Protein AF-S9UCE4-F1 (afdb_monomer_lite)

Radius of gyration: 34.24 Å; chains: 1; bounding box: 106×89×85 Å

Sequence (304 aa):
MPRHVHPPSFSLPQKKEDTSSVDQYTTLRPATLSAMSRLDIEQQLRDLEKRGGELSAFDVVKISFLRREYYDCVQQASVVIAATAAVLALLLLILSVFPAKVAKLYAKNITAARVTFFSSLTPFLTSLFAVSWVILVSANGVFSLMKHAALLHEEHRKVDPSIGSPKELALVELLRSAPFLTFAIETMGIIFEWTAYALCRTDVEVPLMGALLVFFPSLYQSLTLDSTEPDRLPLWITHSVLFTTLFVLFCLSRTFVMVNYKLIKEEYNKHLTNSLYKDRKEMKELKSRPDVMQRRSAAVKKRS

pLDDT: mean 72.04, std 16.93, range [31.31, 94.12]

Organism: NCBI:txid28005

Secondary structure (DSSP, 8-state):
-----------PPPP--------------TTSHHHHHHHHHHHHHHHHHHHHHHHHT---------SHHHHHHHHHHHHHHHHHHHHHHHHHHHHHHSTHHHHHHHHHHHHHTT-TTGGGS-HHHHHHHHHHHHHHHHHHHHHHHHHHHHHHHHHHHHH-TT----TT--HHHHHHSHHHHHHHHHHHHHHHHHHHHHH----THHHHHHHHHHHHHHHHHHHT--TT-S-HHHHHHHHHHHHHHHHHHHHHHHHHHHHHHHHHHHHHHHHHHHHHTSS-HHHHHHHT-HHHHHHHHHHHHTT-

Structure (mmCIF, N/CA/C/O backbone):
data_AF-S9UCE4-F1
#
_entry.id   AF-S9UCE4-F1
#
loop_
_atom_site.group_PDB
_atom_site.id
_atom_site.type_symbol
_atom_site.label_atom_id
_atom_site.label_alt_id
_atom_site.label_comp_id
_atom_site.label_asym_id
_atom_site.label_entity_id
_atom_site.label_seq_id
_atom_site.pdbx_PDB_ins_code
_atom_site.Cartn_x
_atom_site.Cartn_y
_atom_site.Cartn_z
_atom_site.occupancy
_atom_site.B_iso_or_equiv
_atom_site.auth_seq_id
_atom_site.auth_comp_id
_atom_site.auth_asym_id
_atom_site.auth_atom_id
_atom_site.pdbx_PDB_model_num
ATOM 1 N N . MET A 1 1 ? 75.086 5.136 -17.390 1.00 41.88 1 MET A N 1
ATOM 2 C CA . MET A 1 1 ? 75.263 6.397 -18.143 1.00 41.88 1 MET A CA 1
ATOM 3 C C . MET A 1 1 ? 73.903 7.068 -18.288 1.00 41.88 1 MET A C 1
ATOM 5 O O . MET A 1 1 ? 73.009 6.423 -18.823 1.00 41.88 1 MET A O 1
ATOM 9 N N . PRO A 1 2 ? 73.716 8.286 -17.752 1.00 45.84 2 PRO A N 1
ATOM 10 C CA . PRO A 1 2 ? 72.440 8.997 -17.737 1.00 45.84 2 PRO A CA 1
ATOM 11 C C . PRO A 1 2 ? 72.333 10.007 -18.894 1.00 45.84 2 PRO A C 1
ATOM 13 O O . PRO A 1 2 ? 73.348 10.516 -19.368 1.00 45.84 2 PRO A O 1
ATOM 16 N N . ARG A 1 3 ? 71.107 10.379 -19.280 1.00 44.94 3 ARG A N 1
ATOM 17 C CA . ARG A 1 3 ? 70.819 11.707 -19.843 1.00 44.94 3 ARG A CA 1
ATOM 18 C C . ARG A 1 3 ? 69.558 12.281 -19.202 1.00 44.94 3 ARG A C 1
ATOM 20 O O . ARG A 1 3 ? 68.450 11.824 -19.454 1.00 44.94 3 ARG A O 1
ATOM 27 N N . HIS A 1 4 ? 69.797 13.285 -18.364 1.00 41.91 4 HIS A N 1
ATOM 28 C CA . HIS A 1 4 ? 68.869 14.346 -17.991 1.00 41.91 4 HIS A CA 1
ATOM 29 C C . HIS A 1 4 ? 68.444 15.148 -19.222 1.00 41.91 4 HIS A C 1
ATOM 31 O O . HIS A 1 4 ? 69.316 15.491 -20.016 1.00 41.91 4 HIS A O 1
ATOM 37 N N . VAL A 1 5 ? 67.175 15.567 -19.278 1.00 48.31 5 VAL A N 1
ATOM 38 C CA . VAL A 1 5 ? 66.776 16.901 -19.764 1.00 48.31 5 VAL A CA 1
ATOM 39 C C . VAL A 1 5 ? 65.548 17.358 -18.956 1.00 48.31 5 VAL A C 1
ATOM 41 O O . VAL A 1 5 ? 64.557 16.638 -18.867 1.00 48.31 5 VAL A O 1
ATOM 44 N N . HIS A 1 6 ? 65.661 18.528 -18.324 1.00 41.75 6 HIS A N 1
ATOM 45 C CA . HIS A 1 6 ? 64.614 19.249 -17.585 1.00 41.75 6 HIS A CA 1
ATOM 46 C C . HIS A 1 6 ? 63.755 20.135 -18.528 1.00 41.75 6 HIS A C 1
ATOM 48 O O . HIS A 1 6 ? 64.151 20.353 -19.673 1.00 41.75 6 HIS A O 1
ATOM 54 N N . PRO A 1 7 ? 62.593 20.643 -18.065 1.00 46.94 7 PRO A N 1
ATOM 55 C CA . PRO A 1 7 ? 61.522 21.226 -18.883 1.00 46.94 7 PRO A CA 1
ATOM 56 C C . PRO A 1 7 ? 61.623 22.759 -19.014 1.00 46.94 7 PRO A C 1
ATOM 58 O O . PRO A 1 7 ? 62.403 23.376 -18.287 1.00 46.94 7 PRO A O 1
ATOM 61 N N . PRO A 1 8 ? 60.763 23.404 -19.829 1.00 46.88 8 PRO A N 1
ATOM 62 C CA . PRO A 1 8 ? 60.453 24.815 -19.675 1.00 46.88 8 PRO A CA 1
ATOM 63 C C . PRO A 1 8 ? 59.073 25.066 -19.044 1.00 46.88 8 PRO A C 1
ATOM 65 O O . PRO A 1 8 ? 58.061 24.446 -19.362 1.00 46.88 8 PRO A O 1
ATOM 68 N N . SER A 1 9 ? 59.122 26.020 -18.125 1.00 40.09 9 SER A N 1
ATOM 69 C CA . SER A 1 9 ? 58.096 26.731 -17.366 1.00 40.09 9 SER A CA 1
ATOM 70 C C . SER A 1 9 ? 57.397 27.844 -18.174 1.00 40.09 9 SER A C 1
ATOM 72 O O . SER A 1 9 ? 57.739 28.052 -19.333 1.00 40.09 9 SER A O 1
ATOM 74 N N . PHE A 1 10 ? 56.524 28.600 -17.480 1.00 36.97 10 PHE A N 1
ATOM 75 C CA . PHE A 1 10 ? 55.808 29.859 -17.814 1.00 36.97 10 PHE A CA 1
ATOM 76 C C . PHE A 1 10 ? 54.311 29.681 -18.127 1.00 36.97 10 PHE A C 1
ATOM 78 O O . PHE A 1 10 ? 53.946 28.829 -18.921 1.00 36.97 10 PHE A O 1
ATOM 85 N N . SER A 1 11 ? 53.363 30.473 -17.614 1.00 36.94 11 SER A N 1
ATOM 86 C CA . SER A 1 11 ? 53.260 31.431 -16.491 1.00 36.94 11 SER A CA 1
ATOM 87 C C . SER A 1 11 ? 51.810 31.952 -16.499 1.00 36.94 11 SER A C 1
ATOM 89 O O . SER A 1 11 ? 51.278 32.235 -17.570 1.00 36.94 11 SER A O 1
ATOM 91 N N . LEU A 1 12 ? 51.182 32.094 -15.329 1.00 45.25 12 LEU A N 1
ATOM 92 C CA . LEU A 1 12 ? 49.845 32.684 -15.151 1.00 45.25 12 LEU A CA 1
ATOM 93 C C . LEU A 1 12 ? 49.882 34.220 -15.281 1.00 45.25 12 LEU A C 1
ATOM 95 O O . LEU A 1 12 ? 50.818 34.826 -14.754 1.00 45.25 12 LEU A O 1
ATOM 99 N N . PRO A 1 13 ? 48.864 34.878 -15.871 1.00 39.47 13 PRO A N 1
ATOM 100 C CA . PRO A 1 13 ? 48.725 36.321 -15.768 1.00 39.47 13 PRO A CA 1
ATOM 101 C C . PRO A 1 13 ? 48.011 36.743 -14.477 1.00 39.47 13 PRO A C 1
ATOM 103 O O . PRO A 1 13 ? 47.007 36.170 -14.054 1.00 39.47 13 PRO A O 1
ATOM 106 N N . GLN A 1 14 ? 48.593 37.779 -13.872 1.00 35.41 14 GLN A N 1
ATOM 107 C CA . GLN A 1 14 ? 48.198 38.448 -12.640 1.00 35.41 14 GLN A CA 1
ATOM 108 C C . GLN A 1 14 ? 46.872 39.211 -12.749 1.00 35.41 14 GLN A C 1
ATOM 110 O O . GLN A 1 14 ? 46.569 39.864 -13.746 1.00 35.41 14 GLN A O 1
ATOM 115 N N . LYS A 1 15 ? 46.163 39.207 -11.619 1.00 39.56 15 LYS A N 1
ATOM 116 C CA . LYS A 1 15 ? 45.094 40.124 -11.223 1.00 39.56 15 LYS A CA 1
ATOM 117 C C . LYS A 1 15 ? 45.648 41.555 -11.095 1.00 39.56 15 LYS A C 1
ATOM 119 O O . LYS A 1 15 ? 46.648 41.755 -10.407 1.00 39.56 15 LYS A O 1
ATOM 124 N N . LYS A 1 16 ? 44.978 42.538 -11.703 1.00 39.72 16 LYS A N 1
ATOM 125 C CA . LYS A 1 16 ? 45.164 43.972 -11.428 1.00 39.72 16 LYS A CA 1
ATOM 126 C C . LYS A 1 16 ? 43.824 44.560 -10.987 1.00 39.72 16 LYS A C 1
ATOM 128 O O . LYS A 1 16 ? 42.896 44.658 -11.781 1.00 39.72 16 LYS A O 1
ATOM 133 N N . GLU A 1 17 ? 43.736 44.880 -9.703 1.00 44.28 17 GLU A N 1
ATOM 134 C CA . GLU A 1 17 ? 42.815 45.876 -9.156 1.00 44.28 17 GLU A CA 1
ATOM 135 C C . GLU A 1 17 ? 43.511 47.230 -9.269 1.00 44.28 17 GLU A C 1
ATOM 137 O O . GLU A 1 17 ? 44.677 47.322 -8.902 1.00 44.28 17 GLU A O 1
ATOM 142 N N . ASP A 1 18 ? 42.807 48.252 -9.753 1.00 38.88 18 ASP A N 1
ATOM 143 C CA . ASP A 1 18 ? 43.086 49.639 -9.391 1.00 38.88 18 ASP A CA 1
ATOM 144 C C . ASP A 1 18 ? 41.795 50.466 -9.445 1.00 38.88 18 ASP A C 1
ATOM 146 O O . ASP A 1 18 ? 40.910 50.284 -10.282 1.00 38.88 18 ASP A O 1
ATOM 150 N N . THR A 1 19 ? 41.705 51.331 -8.449 1.00 38.59 19 THR A N 1
ATOM 151 C CA . THR A 1 19 ? 40.558 52.057 -7.910 1.00 38.59 19 THR A CA 1
ATOM 152 C C . THR A 1 19 ? 40.352 53.459 -8.502 1.00 38.59 19 THR A C 1
ATOM 154 O O . THR A 1 19 ? 41.309 54.197 -8.681 1.00 38.59 19 THR A O 1
ATOM 157 N N . SER A 1 20 ? 39.072 53.847 -8.619 1.00 36.41 20 SER A N 1
ATOM 158 C CA . SER A 1 20 ? 38.463 55.142 -8.226 1.00 36.41 20 SER A CA 1
ATOM 159 C C . SER A 1 20 ? 38.929 56.490 -8.826 1.00 36.41 20 SER A C 1
ATOM 161 O O . SER A 1 20 ? 39.979 57.006 -8.459 1.00 36.41 20 SER A O 1
ATOM 163 N N . SER A 1 21 ? 38.003 57.180 -9.515 1.00 34.69 21 SER A N 1
ATOM 164 C CA . SER A 1 21 ? 37.661 58.620 -9.342 1.00 34.69 21 SER A CA 1
ATOM 165 C C . SER A 1 21 ? 36.361 58.940 -10.126 1.00 34.69 21 SER A C 1
ATOM 167 O O . SER A 1 21 ? 36.247 58.588 -11.292 1.00 34.69 21 SER A O 1
ATOM 169 N N . VAL A 1 22 ? 35.233 59.247 -9.469 1.00 36.34 22 VAL A N 1
ATOM 170 C CA . VAL A 1 22 ? 34.711 60.557 -8.998 1.00 36.34 22 VAL A CA 1
ATOM 171 C C . VAL A 1 22 ? 34.129 61.462 -10.109 1.00 36.34 22 VAL A C 1
ATOM 173 O O . VAL A 1 22 ? 34.852 62.036 -10.913 1.00 36.34 22 VAL A O 1
ATOM 176 N N . ASP A 1 23 ? 32.795 61.577 -10.039 1.00 38.50 23 ASP A N 1
ATOM 177 C CA . ASP A 1 23 ? 31.858 62.668 -10.360 1.00 38.50 23 ASP A CA 1
ATOM 178 C C . ASP A 1 23 ? 31.830 63.375 -11.726 1.00 38.50 23 ASP A C 1
ATOM 180 O O . ASP A 1 23 ? 32.662 64.218 -12.049 1.00 38.50 23 ASP A O 1
ATOM 184 N N . GLN A 1 24 ? 30.682 63.233 -12.408 1.00 31.31 24 GLN A N 1
ATOM 185 C CA . GLN A 1 24 ? 29.997 64.373 -13.026 1.00 31.31 24 GLN A CA 1
ATOM 186 C C . GLN A 1 24 ? 28.473 64.161 -13.067 1.00 31.31 24 GLN A C 1
ATOM 188 O O . GLN A 1 24 ? 27.954 63.248 -13.704 1.00 31.31 24 GLN A O 1
ATOM 193 N N . TYR A 1 25 ? 27.754 65.033 -12.356 1.00 37.06 25 TYR A N 1
ATOM 194 C CA . TYR A 1 25 ? 26.298 65.167 -12.369 1.00 37.06 25 TYR A CA 1
ATOM 195 C C . TYR A 1 25 ? 25.798 65.641 -13.739 1.00 37.06 25 TYR A C 1
ATOM 197 O O . TYR A 1 25 ? 26.257 66.670 -14.228 1.00 37.06 25 TYR A O 1
ATOM 205 N N . THR A 1 26 ? 24.748 65.020 -14.286 1.00 35.72 26 THR A N 1
ATOM 206 C CA . THR A 1 26 ? 23.688 65.767 -14.987 1.00 35.72 26 THR A CA 1
ATOM 207 C C . THR A 1 26 ? 22.347 65.040 -14.872 1.00 35.72 26 THR A C 1
ATOM 209 O O . THR A 1 26 ? 22.149 63.926 -15.347 1.00 35.72 26 THR A O 1
ATOM 212 N N . THR A 1 27 ? 21.422 65.716 -14.207 1.00 44.72 27 THR A N 1
ATOM 213 C CA . THR A 1 27 ? 20.006 65.416 -14.008 1.00 44.72 27 THR A CA 1
ATOM 214 C C . THR A 1 27 ? 19.251 65.368 -15.341 1.00 44.72 27 THR A C 1
ATOM 216 O O . THR A 1 27 ? 19.249 66.379 -16.033 1.00 44.72 27 THR A O 1
ATOM 219 N N . LEU A 1 28 ? 18.547 64.274 -15.683 1.00 37.28 28 LEU A N 1
ATOM 220 C CA . LEU A 1 28 ? 17.431 64.294 -16.653 1.00 37.28 28 LEU A CA 1
ATOM 221 C C . LEU A 1 28 ? 16.538 63.026 -16.594 1.00 37.28 28 LEU A C 1
ATOM 223 O O . LEU A 1 28 ? 16.929 61.945 -17.011 1.00 37.28 28 LEU A O 1
ATOM 227 N N . ARG A 1 29 ? 15.285 63.249 -16.159 1.00 38.75 29 ARG A N 1
ATOM 228 C CA . ARG A 1 29 ? 14.020 62.512 -16.420 1.00 38.75 29 ARG A CA 1
ATOM 229 C C . ARG A 1 29 ? 13.795 61.082 -15.859 1.00 38.75 29 ARG A C 1
ATOM 231 O O . ARG A 1 29 ? 14.263 60.105 -16.433 1.00 38.75 29 ARG A O 1
ATOM 238 N N . PRO A 1 30 ? 12.878 60.922 -14.877 1.00 42.66 30 PRO A N 1
ATOM 239 C CA . PRO A 1 30 ? 12.405 59.631 -14.374 1.00 42.66 30 PRO A CA 1
ATOM 240 C C . PRO A 1 30 ? 11.127 59.164 -15.104 1.00 42.66 30 PRO A C 1
ATOM 242 O O . PRO A 1 30 ? 10.070 59.033 -14.495 1.00 42.66 30 PRO A O 1
ATOM 245 N N . ALA A 1 31 ? 11.187 58.954 -16.422 1.00 46.03 31 ALA A N 1
ATOM 246 C CA . ALA A 1 31 ? 10.026 58.455 -17.185 1.00 46.03 31 ALA A CA 1
ATOM 247 C C . ALA A 1 31 ? 10.353 57.341 -18.193 1.00 46.03 31 ALA A C 1
ATOM 249 O O . ALA A 1 31 ? 9.458 56.629 -18.633 1.00 46.03 31 ALA A O 1
ATOM 250 N N . THR A 1 32 ? 11.626 57.140 -18.532 1.00 44.19 32 THR A N 1
ATOM 251 C CA . THR A 1 32 ? 12.070 56.086 -19.461 1.00 44.19 32 THR A CA 1
ATOM 252 C C . THR A 1 32 ? 12.585 54.837 -18.747 1.00 44.19 32 THR A C 1
ATOM 254 O O . THR A 1 32 ? 12.549 53.752 -19.316 1.00 44.19 32 THR A O 1
ATOM 257 N N . LEU A 1 33 ? 12.981 54.953 -17.476 1.00 45.22 33 LEU A N 1
ATOM 258 C CA . LEU A 1 33 ? 13.497 53.832 -16.682 1.00 45.22 33 LEU A CA 1
ATOM 259 C C . LEU A 1 33 ? 12.400 52.845 -16.249 1.00 45.22 33 LEU A C 1
ATOM 261 O O . LEU A 1 33 ? 12.655 51.645 -16.198 1.00 45.22 33 LEU A O 1
ATOM 265 N N . SER A 1 34 ? 11.166 53.309 -16.010 1.00 49.25 34 SER A N 1
ATOM 266 C CA . SER A 1 34 ? 10.051 52.405 -15.681 1.00 49.25 34 SER A CA 1
ATOM 267 C C . SER A 1 34 ? 9.508 51.670 -16.908 1.00 49.25 34 SER A C 1
ATOM 269 O O . SER A 1 34 ? 9.071 50.531 -16.779 1.00 49.25 34 SER A O 1
ATOM 271 N N . ALA A 1 35 ? 9.574 52.283 -18.096 1.00 51.00 35 ALA A N 1
ATOM 272 C CA . ALA A 1 35 ? 9.176 51.650 -19.350 1.00 51.00 35 ALA A CA 1
ATOM 273 C C . ALA A 1 35 ? 10.206 50.608 -19.803 1.00 51.00 35 ALA A C 1
ATOM 275 O O . ALA A 1 35 ? 9.815 49.514 -20.188 1.00 51.00 35 ALA A O 1
ATOM 276 N N . MET A 1 36 ? 11.506 50.911 -19.690 1.00 43.97 36 MET A N 1
ATOM 277 C CA . MET A 1 36 ? 12.580 49.973 -20.037 1.00 43.97 36 MET A CA 1
ATOM 278 C C . MET A 1 36 ? 12.642 48.796 -19.048 1.00 43.97 36 MET A C 1
ATOM 280 O O . MET A 1 36 ? 12.775 47.659 -19.478 1.00 43.97 36 MET A O 1
ATOM 284 N N . SER A 1 37 ? 12.419 49.043 -17.749 1.00 57.41 37 SER A N 1
ATOM 285 C CA . SER A 1 37 ? 12.281 47.982 -16.738 1.00 57.41 37 SER A CA 1
ATOM 286 C C . SER A 1 37 ? 11.007 47.149 -16.921 1.00 57.41 37 SER A C 1
ATOM 288 O O . SER A 1 37 ? 11.059 45.935 -16.764 1.00 57.41 37 SER A O 1
ATOM 290 N N . ARG A 1 38 ? 9.867 47.757 -17.287 1.00 54.62 38 ARG A N 1
ATOM 291 C CA . ARG A 1 38 ? 8.642 46.998 -17.591 1.00 54.62 38 ARG A CA 1
ATOM 292 C C . ARG A 1 38 ? 8.770 46.159 -18.854 1.00 54.62 38 ARG A C 1
ATOM 294 O O . ARG A 1 38 ? 8.291 45.032 -18.844 1.00 54.62 38 ARG A O 1
ATOM 301 N N . LEU A 1 39 ? 9.397 46.686 -19.908 1.00 57.47 39 LEU A N 1
ATOM 302 C CA . LEU A 1 39 ? 9.625 45.926 -21.137 1.00 57.47 39 LEU A CA 1
ATOM 303 C C . LEU A 1 39 ? 10.517 44.718 -20.851 1.00 57.47 39 LEU A C 1
ATOM 305 O O . LEU A 1 39 ? 10.193 43.621 -21.276 1.00 57.47 39 LEU A O 1
ATOM 309 N N . ASP A 1 40 ? 11.582 44.908 -20.072 1.00 64.69 40 ASP A N 1
ATOM 310 C CA . ASP A 1 40 ? 12.514 43.838 -19.715 1.00 64.69 40 ASP A CA 1
ATOM 311 C C . ASP A 1 40 ? 11.854 42.784 -18.808 1.00 64.69 40 ASP A C 1
ATOM 313 O O . ASP A 1 40 ? 12.045 41.590 -19.010 1.00 64.69 40 ASP A O 1
ATOM 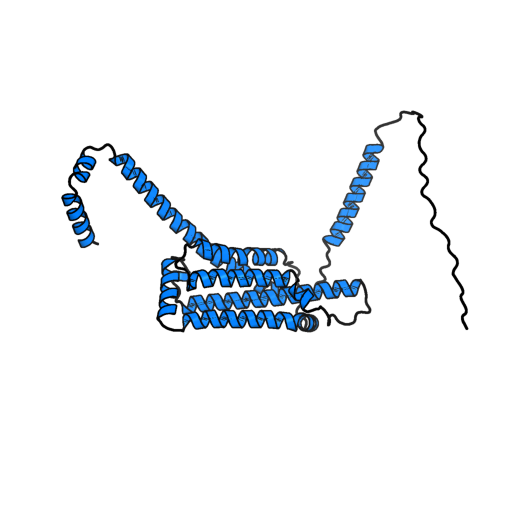317 N N . ILE A 1 41 ? 10.969 43.193 -17.887 1.00 62.12 41 ILE A N 1
ATOM 318 C CA . ILE A 1 41 ? 10.180 42.264 -17.059 1.00 62.12 41 ILE A CA 1
ATOM 319 C C . ILE A 1 41 ? 9.135 41.518 -17.888 1.00 62.12 41 ILE A C 1
ATOM 321 O O . ILE A 1 41 ? 8.977 40.321 -17.695 1.00 62.12 41 ILE A O 1
ATOM 325 N N . GLU A 1 42 ? 8.420 42.168 -18.811 1.00 64.38 42 GLU A N 1
ATOM 326 C CA . GLU A 1 42 ? 7.462 41.486 -19.692 1.00 64.38 42 GLU A CA 1
ATOM 327 C C . GLU A 1 42 ? 8.154 40.542 -20.671 1.00 64.38 42 GLU A C 1
ATOM 329 O O . GLU A 1 42 ? 7.600 39.504 -21.022 1.00 64.38 42 GLU A O 1
ATOM 334 N N . GLN A 1 43 ? 9.359 40.884 -21.115 1.00 69.56 43 GLN A N 1
ATOM 335 C CA . GLN A 1 43 ? 10.142 40.061 -22.024 1.00 69.56 43 GLN A CA 1
ATOM 336 C C . GLN A 1 43 ? 10.790 38.894 -21.276 1.00 69.56 43 GLN A C 1
ATOM 338 O O . GLN A 1 43 ? 10.750 37.780 -21.780 1.00 69.56 43 GLN A O 1
ATOM 343 N N . GLN A 1 44 ? 11.236 39.097 -20.032 1.00 65.00 44 GLN A N 1
ATOM 344 C CA . GLN A 1 44 ? 11.598 38.020 -19.109 1.00 65.00 44 GLN A CA 1
ATOM 345 C C . GLN A 1 44 ? 10.396 37.156 -18.726 1.00 65.00 44 GLN A C 1
ATOM 347 O O . GLN A 1 44 ? 10.556 35.949 -18.621 1.00 65.00 44 GLN A O 1
ATOM 352 N N . LEU A 1 45 ? 9.195 37.722 -18.559 1.00 62.81 45 LEU A N 1
ATOM 353 C CA . LEU A 1 45 ? 7.975 36.949 -18.308 1.00 62.81 45 LEU A CA 1
ATOM 354 C C . LEU A 1 45 ? 7.582 36.137 -19.535 1.00 62.81 45 LEU A C 1
ATOM 356 O O . LEU A 1 45 ? 7.240 34.979 -19.381 1.00 62.81 45 LEU A O 1
ATOM 360 N N . ARG A 1 46 ? 7.682 36.699 -20.745 1.00 66.12 46 ARG A N 1
ATOM 361 C CA . ARG A 1 46 ? 7.442 35.968 -21.997 1.00 66.12 46 ARG A CA 1
ATOM 362 C C . ARG A 1 46 ? 8.522 34.940 -22.284 1.00 66.12 46 ARG A C 1
ATOM 364 O O . ARG A 1 46 ? 8.202 33.904 -22.843 1.00 66.12 46 ARG A O 1
ATOM 371 N N . ASP A 1 47 ? 9.768 35.180 -21.890 1.00 69.44 47 ASP A N 1
ATOM 372 C CA . ASP A 1 47 ? 10.842 34.187 -21.958 1.00 69.44 47 ASP A CA 1
ATOM 373 C C . ASP A 1 47 ? 10.685 33.119 -20.874 1.00 69.44 47 ASP A C 1
ATOM 375 O O . ASP A 1 47 ? 11.024 31.969 -21.119 1.00 69.44 47 ASP A O 1
ATOM 379 N N . LEU A 1 48 ? 10.136 33.453 -19.704 1.00 59.66 48 LEU A N 1
ATOM 380 C CA . LEU A 1 48 ? 9.750 32.502 -18.660 1.00 59.66 48 LEU A CA 1
ATOM 381 C C . LEU A 1 48 ? 8.435 31.789 -18.971 1.00 59.66 48 LEU A C 1
ATOM 383 O O . LEU A 1 48 ? 8.230 30.710 -18.448 1.00 59.66 48 LEU A O 1
ATOM 387 N N . GLU A 1 49 ? 7.568 32.337 -19.815 1.00 60.97 49 GLU A N 1
ATOM 388 C CA . GLU A 1 49 ? 6.339 31.714 -20.319 1.00 60.97 49 GLU A CA 1
ATOM 389 C C . GLU A 1 49 ? 6.615 30.932 -21.607 1.00 60.97 49 GLU A C 1
ATOM 391 O O . GLU A 1 49 ? 5.944 29.948 -21.874 1.00 60.97 49 GLU A O 1
ATOM 396 N N . LYS A 1 50 ? 7.657 31.282 -22.371 1.00 59.06 50 LYS A N 1
ATOM 397 C CA . LYS A 1 50 ? 8.222 30.439 -23.431 1.00 59.06 50 LYS A CA 1
ATOM 398 C C . LYS A 1 50 ? 9.027 29.297 -22.849 1.00 59.06 50 LYS A C 1
ATOM 400 O O . LYS A 1 50 ? 8.761 28.169 -23.213 1.00 59.06 50 LYS A O 1
ATOM 405 N N . ARG A 1 51 ? 9.933 29.550 -21.900 1.00 53.88 51 ARG A N 1
ATOM 406 C CA . ARG A 1 51 ? 10.614 28.481 -21.153 1.00 53.88 51 ARG A CA 1
ATOM 407 C C . ARG A 1 51 ? 9.634 27.731 -20.282 1.00 53.88 51 ARG A C 1
ATOM 409 O O . ARG A 1 51 ? 9.740 26.533 -20.181 1.00 53.88 51 ARG A O 1
ATOM 416 N N . GLY A 1 52 ? 8.667 28.404 -19.680 1.00 45.44 52 GLY A N 1
ATOM 417 C CA . GLY A 1 52 ? 7.583 27.798 -18.917 1.00 45.44 52 GLY A CA 1
ATOM 418 C C . GLY A 1 52 ? 6.577 27.103 -19.813 1.00 45.44 52 GLY A C 1
ATOM 419 O O . GLY A 1 52 ? 5.939 26.192 -19.341 1.00 45.44 52 GLY A O 1
ATOM 420 N N . GLY A 1 53 ? 6.474 27.464 -21.089 1.00 43.59 53 GLY A N 1
ATOM 421 C CA . GLY A 1 53 ? 5.700 26.799 -22.133 1.00 43.59 53 GLY A CA 1
ATOM 422 C C . GLY A 1 53 ? 6.460 25.643 -22.777 1.00 43.59 53 GLY A C 1
ATOM 423 O O . GLY A 1 53 ? 5.823 24.694 -23.190 1.00 43.59 53 GLY A O 1
ATOM 424 N N . GLU A 1 54 ? 7.793 25.668 -22.772 1.00 45.88 54 GLU A N 1
ATOM 425 C CA . GLU A 1 54 ? 8.715 24.573 -23.121 1.00 45.88 54 GLU A CA 1
ATOM 426 C C . GLU A 1 54 ? 9.051 23.675 -21.909 1.00 45.88 54 GLU A C 1
ATOM 428 O O . GLU A 1 54 ? 9.554 22.573 -22.079 1.00 45.88 54 GLU A O 1
ATOM 433 N N . LEU A 1 55 ? 8.757 24.113 -20.679 1.00 43.16 55 LEU A N 1
ATOM 434 C CA . LEU A 1 55 ? 8.766 23.306 -19.450 1.00 43.16 55 LEU A CA 1
ATOM 435 C C . LEU A 1 55 ? 7.347 22.852 -19.060 1.00 43.16 55 LEU A C 1
ATOM 437 O O . LEU A 1 55 ? 7.210 21.862 -18.356 1.00 43.16 55 LEU A O 1
ATOM 441 N N . SER A 1 56 ? 6.287 23.540 -19.494 1.00 38.62 56 SER A N 1
ATOM 442 C CA . SER A 1 56 ? 4.876 23.110 -19.383 1.00 38.62 56 SER A CA 1
ATOM 443 C C . SER A 1 56 ? 4.505 22.206 -20.551 1.00 38.62 56 SER A C 1
ATOM 445 O O . SER A 1 56 ? 3.812 21.214 -20.366 1.00 38.62 56 SER A O 1
ATOM 447 N N . ALA A 1 57 ? 5.088 22.451 -21.726 1.00 39.00 57 ALA A N 1
ATOM 448 C CA . ALA A 1 57 ? 5.397 21.408 -22.683 1.00 39.00 57 ALA A CA 1
ATOM 449 C C . ALA A 1 57 ? 6.757 20.803 -22.322 1.00 39.00 57 ALA A C 1
ATOM 451 O O . ALA A 1 57 ? 7.665 20.734 -23.148 1.00 39.00 57 ALA A O 1
ATOM 452 N N . PHE A 1 58 ? 6.849 20.192 -21.135 1.00 42.44 58 PHE A N 1
ATOM 453 C CA . PHE A 1 58 ? 7.314 18.820 -21.222 1.00 42.44 58 PHE A CA 1
ATOM 454 C C . PHE A 1 58 ? 6.386 18.178 -22.265 1.00 42.44 58 PHE A C 1
ATOM 456 O O . PHE A 1 58 ? 5.295 17.710 -21.950 1.00 42.44 58 PHE A O 1
ATOM 463 N N . ASP A 1 59 ? 6.835 18.135 -23.518 1.00 39.81 59 ASP A N 1
ATOM 464 C CA . ASP A 1 59 ? 6.732 16.921 -24.300 1.00 39.81 59 ASP A CA 1
ATOM 465 C C . ASP A 1 59 ? 7.367 15.836 -23.406 1.00 39.81 59 ASP A C 1
ATOM 467 O O . ASP A 1 59 ? 8.489 15.370 -23.620 1.00 39.81 59 ASP A O 1
ATOM 471 N N . VAL A 1 60 ? 6.651 15.435 -22.342 1.00 48.09 60 VAL A N 1
ATOM 472 C CA . VAL A 1 60 ? 6.618 14.063 -21.893 1.00 48.09 60 VAL A CA 1
ATOM 473 C C . VAL A 1 60 ? 6.061 13.403 -23.125 1.00 48.09 60 VAL A C 1
ATOM 475 O O . VAL A 1 60 ? 4.853 13.333 -23.349 1.00 48.09 60 VAL A O 1
ATOM 478 N N . VAL A 1 61 ? 6.985 13.077 -24.022 1.00 46.31 61 VAL A N 1
ATOM 479 C CA . VAL A 1 61 ? 6.726 12.316 -25.217 1.00 46.31 61 VAL A CA 1
ATOM 480 C C . VAL A 1 61 ? 5.760 11.227 -24.763 1.00 46.31 61 VAL A C 1
ATOM 482 O O . VAL A 1 61 ? 5.983 10.605 -23.719 1.00 46.31 61 VAL A O 1
ATOM 485 N N . LYS A 1 62 ? 4.644 11.073 -25.480 1.00 60.78 62 LYS A N 1
ATOM 486 C CA . LYS A 1 62 ? 3.639 10.021 -25.276 1.00 60.78 62 LYS A CA 1
ATOM 487 C C . LYS A 1 62 ? 4.283 8.652 -25.516 1.00 60.78 62 LYS A C 1
ATOM 489 O O . LYS A 1 62 ? 3.949 7.943 -26.463 1.00 60.78 62 LYS A O 1
ATOM 494 N N . ILE A 1 63 ? 5.277 8.305 -24.716 1.00 64.94 63 ILE A N 1
ATOM 495 C CA . ILE A 1 63 ? 6.075 7.105 -24.835 1.00 64.94 63 ILE A CA 1
ATOM 496 C C . ILE A 1 63 ? 5.311 6.075 -24.059 1.00 64.94 63 ILE A C 1
ATOM 498 O O . ILE A 1 63 ? 5.169 6.160 -22.841 1.00 64.94 63 ILE A O 1
ATOM 502 N N . SER A 1 64 ? 4.796 5.107 -24.802 1.00 76.69 64 SER A N 1
ATOM 503 C CA . SER A 1 64 ? 4.390 3.863 -24.185 1.00 76.69 64 SER A CA 1
ATOM 504 C C . SER A 1 64 ? 5.644 3.249 -23.568 1.00 76.69 64 SER A C 1
ATOM 506 O O . SER A 1 64 ? 6.577 2.875 -24.284 1.00 76.69 64 SER A O 1
ATOM 508 N N . PHE A 1 65 ? 5.688 3.225 -22.238 1.00 79.25 65 PHE A N 1
ATOM 509 C CA . PHE A 1 65 ? 6.781 2.654 -21.458 1.00 79.25 65 PHE A CA 1
ATOM 510 C C . PHE A 1 65 ? 6.546 1.163 -21.194 1.00 79.25 65 PHE A C 1
ATOM 512 O O . PHE A 1 65 ? 7.459 0.464 -20.758 1.00 79.25 65 PHE A O 1
ATOM 519 N N . LEU A 1 66 ? 5.358 0.642 -21.527 1.00 81.44 66 LEU A N 1
ATOM 520 C CA . LEU A 1 66 ? 5.036 -0.788 -21.593 1.00 81.44 66 LEU A CA 1
ATOM 521 C C . LEU A 1 66 ? 5.705 -1.490 -22.789 1.00 81.44 66 LEU A C 1
ATOM 523 O O . LEU A 1 66 ? 5.074 -2.222 -23.553 1.00 81.44 66 LEU A O 1
ATOM 527 N N . ARG A 1 67 ? 7.011 -1.291 -22.956 1.00 84.00 67 ARG A N 1
ATOM 528 C CA . ARG A 1 67 ? 7.811 -1.968 -23.975 1.00 84.00 67 ARG A CA 1
ATOM 529 C C . ARG A 1 67 ? 8.819 -2.901 -23.337 1.00 84.00 67 ARG A C 1
ATOM 531 O O . ARG A 1 67 ? 9.344 -2.648 -22.253 1.00 84.00 67 ARG A O 1
ATOM 538 N N . ARG A 1 68 ? 9.116 -3.983 -24.059 1.00 83.62 68 ARG A N 1
ATOM 539 C CA . ARG A 1 68 ? 10.077 -5.000 -23.623 1.00 83.62 68 ARG A CA 1
ATOM 540 C C . ARG A 1 68 ? 11.464 -4.411 -23.372 1.00 83.62 68 ARG A C 1
ATOM 542 O O . ARG A 1 68 ? 12.106 -4.802 -22.412 1.00 83.62 68 ARG A O 1
ATOM 549 N N . GLU A 1 69 ? 11.871 -3.429 -24.171 1.00 81.81 69 GLU A N 1
ATOM 550 C CA . GLU A 1 69 ? 13.158 -2.741 -24.019 1.00 81.81 69 GLU A CA 1
ATOM 551 C C . GLU A 1 69 ? 13.338 -2.107 -22.632 1.00 81.81 69 GLU A C 1
ATOM 553 O O . GLU A 1 69 ? 14.387 -2.280 -22.023 1.00 81.81 69 GLU A O 1
ATOM 558 N N . TYR A 1 70 ? 12.300 -1.466 -22.084 1.00 82.88 70 TYR A N 1
ATOM 559 C CA . TYR A 1 70 ? 12.348 -0.869 -20.746 1.00 82.88 70 TYR A CA 1
ATOM 560 C C . TYR A 1 70 ? 12.174 -1.905 -19.637 1.00 82.88 70 TYR A C 1
ATOM 562 O O . TYR A 1 70 ? 12.756 -1.761 -18.563 1.00 82.88 70 TYR A O 1
ATOM 570 N N . TYR A 1 71 ? 11.398 -2.963 -19.892 1.00 84.75 71 TYR A N 1
ATOM 571 C CA . TYR A 1 71 ? 11.287 -4.085 -18.960 1.00 84.75 71 TYR A CA 1
ATOM 572 C C . TYR A 1 71 ? 12.634 -4.790 -18.768 1.00 84.75 71 TYR A C 1
ATOM 574 O O . TYR A 1 71 ? 13.020 -5.053 -17.632 1.00 84.75 71 TYR A O 1
ATOM 582 N N . ASP A 1 72 ? 13.368 -5.038 -19.853 1.00 84.00 72 ASP A N 1
ATOM 583 C CA . ASP A 1 72 ? 14.678 -5.690 -19.810 1.00 84.00 72 ASP A CA 1
ATOM 584 C C . ASP A 1 72 ? 15.682 -4.863 -18.974 1.00 84.00 72 ASP A C 1
ATOM 586 O O . ASP A 1 72 ? 16.472 -5.436 -18.224 1.00 84.00 72 ASP A O 1
ATOM 590 N N . CYS A 1 73 ? 15.595 -3.525 -18.998 1.00 81.75 73 CYS A N 1
ATOM 591 C CA . CYS A 1 73 ? 16.404 -2.636 -18.150 1.00 81.75 73 CYS A CA 1
ATOM 592 C C . CYS A 1 73 ? 16.099 -2.772 -16.657 1.00 81.75 73 CYS A C 1
ATOM 594 O O . CYS A 1 73 ? 17.002 -2.732 -15.825 1.00 81.75 73 CYS A O 1
ATOM 596 N N . VAL A 1 74 ? 14.822 -2.915 -16.299 1.00 87.31 74 VAL A N 1
ATOM 597 C CA . VAL A 1 74 ? 14.394 -2.977 -14.894 1.00 87.31 74 VAL A CA 1
ATOM 598 C C . VAL A 1 74 ? 14.213 -4.405 -14.395 1.00 87.31 74 VAL A C 1
ATOM 600 O O . VAL A 1 74 ? 13.822 -4.599 -13.245 1.00 87.31 74 VAL A O 1
ATOM 603 N N . GLN A 1 75 ? 14.507 -5.413 -15.222 1.00 88.94 75 GLN A N 1
ATOM 604 C CA . GLN A 1 75 ? 14.191 -6.813 -14.954 1.00 88.94 75 GLN A CA 1
ATOM 605 C C . GLN A 1 75 ? 14.727 -7.260 -13.591 1.00 88.94 75 GLN A C 1
ATOM 607 O O . GLN A 1 75 ? 13.977 -7.811 -12.787 1.00 88.94 75 GLN A O 1
ATOM 612 N N . GLN A 1 76 ? 15.992 -6.962 -13.286 1.00 87.50 76 GLN A N 1
ATOM 613 C CA . GLN A 1 76 ? 16.610 -7.336 -12.011 1.00 87.50 76 GLN A CA 1
ATOM 614 C C . GLN A 1 76 ? 15.898 -6.694 -10.807 1.00 87.50 76 GLN A C 1
ATOM 616 O O . GLN A 1 76 ? 15.576 -7.388 -9.844 1.00 87.50 76 GLN A O 1
ATOM 621 N N . ALA A 1 77 ? 15.579 -5.397 -10.875 1.00 87.81 77 ALA A N 1
ATOM 622 C CA . ALA A 1 77 ? 14.831 -4.706 -9.823 1.00 87.81 77 ALA A CA 1
ATOM 623 C C . ALA A 1 77 ? 13.385 -5.228 -9.709 1.00 87.81 77 ALA A C 1
ATOM 625 O O . ALA A 1 77 ? 12.877 -5.418 -8.606 1.00 87.81 77 ALA A O 1
ATOM 626 N N . SER A 1 78 ? 12.741 -5.540 -10.838 1.00 88.69 78 SER A N 1
ATOM 627 C CA . SER A 1 78 ? 11.389 -6.108 -10.873 1.00 88.69 78 SER A CA 1
ATOM 628 C C . SER A 1 78 ? 11.325 -7.491 -10.219 1.00 88.69 78 SER A C 1
ATOM 630 O O . SER A 1 78 ? 10.358 -7.791 -9.522 1.00 88.69 78 SER A O 1
ATOM 632 N N . VAL A 1 79 ? 12.378 -8.307 -10.361 1.00 91.12 79 VAL A N 1
ATOM 633 C CA . VAL A 1 79 ? 12.496 -9.605 -9.682 1.00 91.12 79 VAL A CA 1
ATOM 634 C C . VAL A 1 79 ? 12.592 -9.412 -8.171 1.00 91.12 79 VAL A C 1
ATOM 636 O O . VAL A 1 79 ? 11.936 -10.140 -7.433 1.00 91.12 79 VAL A O 1
ATOM 639 N N . VAL A 1 80 ? 13.343 -8.412 -7.697 1.00 89.69 80 VAL A N 1
ATOM 640 C CA . VAL A 1 80 ? 13.425 -8.082 -6.261 1.00 89.69 80 VAL A CA 1
ATOM 641 C C . VAL A 1 80 ? 12.063 -7.647 -5.717 1.00 89.69 80 VAL A C 1
ATOM 643 O O . VAL A 1 80 ? 11.635 -8.139 -4.670 1.00 89.69 80 VAL A O 1
ATOM 646 N N . ILE A 1 81 ? 11.351 -6.777 -6.439 1.00 92.00 81 ILE A N 1
ATOM 647 C CA . ILE A 1 81 ? 9.986 -6.363 -6.086 1.00 92.00 81 ILE A CA 1
ATOM 648 C C . ILE A 1 81 ? 9.058 -7.581 -6.017 1.00 92.00 81 ILE A C 1
ATOM 650 O O . ILE A 1 81 ? 8.411 -7.804 -4.995 1.00 92.00 81 ILE A O 1
ATOM 654 N N . ALA A 1 82 ? 9.034 -8.404 -7.067 1.00 91.44 82 ALA A N 1
ATOM 655 C CA . ALA A 1 82 ? 8.167 -9.576 -7.153 1.00 91.44 82 ALA A CA 1
ATOM 656 C C . ALA A 1 82 ? 8.481 -10.618 -6.068 1.00 91.44 82 ALA A C 1
ATOM 658 O O . ALA A 1 82 ? 7.563 -11.169 -5.464 1.00 91.44 82 ALA A O 1
ATOM 659 N N . ALA A 1 83 ? 9.761 -10.861 -5.776 1.00 91.94 83 ALA A N 1
ATOM 660 C CA . ALA A 1 83 ? 10.182 -11.760 -4.707 1.00 91.94 83 ALA A CA 1
ATOM 661 C C . ALA A 1 83 ? 9.715 -11.255 -3.334 1.00 91.94 83 ALA A C 1
ATOM 663 O O . ALA A 1 83 ? 9.167 -12.024 -2.545 1.00 91.94 83 ALA A O 1
ATOM 664 N N . THR A 1 84 ? 9.868 -9.954 -3.072 1.00 90.12 84 THR A N 1
ATOM 665 C CA . THR A 1 84 ? 9.429 -9.323 -1.817 1.00 90.12 84 THR A CA 1
ATOM 666 C C . THR A 1 84 ? 7.910 -9.430 -1.656 1.00 90.12 84 THR A C 1
ATOM 668 O O . THR A 1 84 ? 7.421 -9.839 -0.602 1.00 90.12 84 THR A O 1
ATOM 671 N N . ALA A 1 85 ? 7.167 -9.148 -2.729 1.00 91.81 85 ALA A N 1
ATOM 672 C CA . ALA A 1 85 ? 5.716 -9.288 -2.794 1.00 91.81 85 ALA A CA 1
ATOM 673 C C . ALA A 1 85 ? 5.255 -10.724 -2.522 1.00 91.81 85 ALA A C 1
ATOM 675 O O . ALA A 1 85 ? 4.347 -10.948 -1.723 1.00 91.81 85 ALA A O 1
ATOM 676 N N . ALA A 1 86 ? 5.899 -11.700 -3.167 1.00 92.62 86 ALA A N 1
ATOM 677 C CA . ALA A 1 86 ? 5.569 -13.112 -3.036 1.00 92.62 86 ALA A CA 1
ATOM 678 C C . ALA A 1 86 ? 5.816 -13.619 -1.611 1.00 92.62 86 ALA A C 1
ATOM 680 O O . ALA A 1 86 ? 4.954 -14.293 -1.048 1.00 92.62 86 ALA A O 1
ATOM 681 N N . VAL A 1 87 ? 6.952 -13.259 -1.002 1.00 92.44 87 VAL A N 1
ATOM 682 C CA . VAL A 1 87 ? 7.255 -13.606 0.394 1.00 92.44 87 VAL A CA 1
ATOM 683 C C . VAL A 1 87 ? 6.217 -12.996 1.336 1.00 92.44 87 VAL A C 1
ATOM 685 O O . VAL A 1 87 ? 5.680 -13.702 2.190 1.00 92.44 87 VAL A O 1
ATOM 688 N N . LEU A 1 88 ? 5.882 -11.715 1.161 1.00 89.44 88 LEU A N 1
ATOM 689 C CA . LEU A 1 88 ? 4.901 -11.034 2.004 1.00 89.44 88 LEU A CA 1
ATOM 690 C C . LEU A 1 88 ? 3.495 -11.634 1.851 1.00 89.44 88 LEU A C 1
ATOM 692 O O . LEU A 1 88 ? 2.833 -11.921 2.847 1.00 89.44 88 LEU A O 1
ATOM 696 N N . ALA A 1 89 ? 3.060 -11.893 0.618 1.00 89.69 89 ALA A N 1
ATOM 697 C CA . ALA A 1 89 ? 1.778 -12.528 0.334 1.00 89.69 89 ALA A CA 1
ATOM 698 C C . ALA A 1 89 ? 1.691 -13.937 0.940 1.00 89.69 89 ALA A C 1
ATOM 700 O O . ALA A 1 89 ? 0.692 -14.281 1.574 1.00 89.69 89 ALA A O 1
ATOM 701 N N . LEU A 1 90 ? 2.751 -14.740 0.804 1.00 90.06 90 LEU A N 1
ATOM 702 C CA . LEU A 1 90 ? 2.820 -16.077 1.387 1.00 90.06 90 LEU A CA 1
ATOM 703 C C . LEU A 1 90 ? 2.724 -16.020 2.916 1.00 90.06 90 LEU A C 1
ATOM 705 O O . LEU A 1 90 ? 1.966 -16.785 3.507 1.00 90.06 90 LEU A O 1
ATOM 709 N N . LEU A 1 91 ? 3.436 -15.091 3.560 1.00 86.38 91 LEU A N 1
ATOM 710 C CA . LEU A 1 91 ? 3.368 -14.894 5.010 1.00 86.38 91 LEU A CA 1
ATOM 711 C C . LEU A 1 91 ? 1.947 -14.529 5.466 1.00 86.38 91 LEU A C 1
ATOM 713 O O . LEU A 1 91 ? 1.443 -15.124 6.420 1.00 86.38 91 LEU A O 1
ATOM 717 N N . LEU A 1 92 ? 1.271 -13.615 4.763 1.00 82.88 92 LEU A N 1
ATOM 718 C CA . LEU A 1 92 ? -0.108 -13.204 5.062 1.00 82.88 92 LEU A CA 1
ATOM 719 C C . LEU A 1 92 ? -1.115 -14.356 4.912 1.00 82.88 92 LEU A C 1
ATOM 721 O O . LEU A 1 92 ? -2.042 -14.481 5.719 1.00 82.88 92 LEU A O 1
ATOM 725 N N . LEU A 1 93 ? -0.923 -15.221 3.912 1.00 84.06 93 LEU A N 1
ATOM 726 C CA . LEU A 1 93 ? -1.741 -16.419 3.718 1.00 84.06 93 LEU A CA 1
ATOM 727 C C . LEU A 1 93 ? -1.454 -17.478 4.784 1.00 84.06 93 LEU A C 1
ATOM 729 O O . LEU A 1 93 ? -2.391 -18.003 5.382 1.00 84.06 93 LEU A O 1
ATOM 733 N N . ILE A 1 94 ? -0.184 -17.758 5.085 1.00 82.50 94 ILE A N 1
ATOM 734 C CA . ILE A 1 94 ? 0.203 -18.730 6.117 1.00 82.50 94 ILE A CA 1
ATOM 735 C C . ILE A 1 94 ? -0.365 -18.318 7.478 1.00 82.50 94 ILE A C 1
ATOM 737 O O . ILE A 1 94 ? -0.936 -19.158 8.172 1.00 82.50 94 ILE A O 1
ATOM 741 N N . LEU A 1 95 ? -0.296 -17.034 7.841 1.00 73.94 95 LEU A N 1
ATOM 742 C CA . LEU A 1 95 ? -0.866 -16.518 9.093 1.00 73.94 95 LEU A CA 1
ATOM 743 C C . LEU A 1 95 ? -2.386 -16.726 9.199 1.00 73.94 95 LEU A C 1
ATOM 745 O O . LEU A 1 95 ? -2.908 -16.834 10.310 1.00 73.94 95 LEU A O 1
ATOM 749 N N . SER A 1 96 ? -3.090 -16.837 8.068 1.00 71.25 96 SER A N 1
ATOM 750 C CA . SER A 1 96 ? -4.525 -17.141 8.043 1.00 71.25 96 SER A CA 1
ATOM 751 C C . SER A 1 96 ? -4.853 -18.634 8.187 1.00 71.25 96 SER A C 1
ATOM 753 O O . SER A 1 96 ? -5.972 -18.965 8.580 1.00 71.25 96 SER A O 1
ATOM 755 N N . VAL A 1 97 ? -3.893 -19.530 7.910 1.00 71.38 97 VAL A N 1
ATOM 756 C CA . VAL A 1 97 ? -4.104 -20.992 7.822 1.00 71.38 97 VAL A CA 1
ATOM 757 C C . VAL A 1 97 ? -3.401 -21.786 8.946 1.00 71.38 97 VAL A C 1
ATOM 759 O O . VAL A 1 97 ? -3.890 -22.843 9.342 1.00 71.38 97 VAL A O 1
ATOM 762 N N . PHE A 1 98 ? -2.284 -21.302 9.504 1.00 68.38 98 PHE A N 1
ATOM 763 C CA . PHE A 1 98 ? -1.437 -22.020 10.481 1.00 68.38 98 PHE A CA 1
ATOM 764 C C . PHE A 1 98 ? -1.722 -21.665 11.964 1.00 68.38 98 PHE A C 1
ATOM 766 O O . PHE A 1 98 ? -2.471 -20.736 12.264 1.00 68.38 98 PHE A O 1
ATOM 773 N N . PRO A 1 99 ? -1.179 -22.454 12.922 1.00 58.50 99 PRO A N 1
ATOM 774 C CA . PRO A 1 99 ? -1.948 -23.201 13.919 1.00 58.50 99 PRO A CA 1
ATOM 775 C C . PRO A 1 99 ? -2.912 -22.336 14.739 1.00 58.50 99 PRO A C 1
ATOM 777 O O . PRO A 1 99 ? -2.619 -21.192 15.082 1.00 58.50 99 PRO A O 1
ATOM 780 N N . ALA A 1 100 ? -4.023 -22.950 15.162 1.00 60.59 100 ALA A N 1
ATOM 781 C CA . ALA A 1 100 ? -5.188 -22.326 15.798 1.00 60.59 100 ALA A CA 1
ATOM 782 C C . ALA A 1 100 ? -4.905 -21.267 16.882 1.00 60.59 100 ALA A C 1
ATOM 784 O O . ALA A 1 100 ? -5.776 -20.453 17.152 1.00 60.59 100 ALA A O 1
ATOM 785 N N . LYS A 1 101 ? -3.730 -21.252 17.524 1.00 66.44 101 LYS A N 1
ATOM 786 C CA . LYS A 1 101 ? -3.331 -20.211 18.483 1.00 66.44 101 LYS A CA 1
ATOM 787 C C . LYS A 1 101 ? -3.024 -18.860 17.821 1.00 66.44 101 LYS A C 1
ATOM 789 O O . LYS A 1 101 ? -3.496 -17.851 18.333 1.00 66.44 101 LYS A O 1
ATOM 794 N N . VAL A 1 102 ? -2.292 -18.832 16.702 1.00 64.88 102 VAL A N 1
ATOM 795 C CA . VAL A 1 102 ? -1.931 -17.586 15.993 1.00 64.88 102 VAL A CA 1
ATOM 796 C C . VAL A 1 102 ? -3.144 -17.041 15.249 1.00 64.88 102 VAL A C 1
ATOM 798 O O . VAL A 1 102 ? -3.491 -15.881 15.433 1.00 64.88 102 VAL A O 1
ATOM 801 N N . ALA A 1 103 ? -3.877 -17.900 14.536 1.00 65.31 103 ALA A N 1
ATOM 802 C CA . ALA A 1 103 ? -5.128 -17.514 13.886 1.00 65.31 103 ALA A CA 1
ATOM 803 C C . ALA A 1 103 ? -6.181 -17.002 14.890 1.00 65.31 103 ALA A C 1
ATOM 805 O O . ALA A 1 103 ? -6.847 -16.002 14.629 1.00 65.31 103 ALA A O 1
ATOM 806 N N . LYS A 1 104 ? -6.306 -17.622 16.079 1.00 69.12 104 LYS A N 1
ATOM 807 C CA . LYS A 1 104 ? -7.175 -17.100 17.154 1.00 69.12 104 LYS A CA 1
ATOM 808 C C . LYS A 1 104 ? -6.678 -15.769 17.701 1.00 69.12 104 LYS A C 1
ATOM 810 O O . LYS A 1 104 ? -7.510 -14.931 18.028 1.00 69.12 104 LYS A O 1
ATOM 815 N N . LEU A 1 105 ? -5.365 -15.573 17.832 1.00 71.88 105 LEU A N 1
ATOM 816 C CA . LEU A 1 105 ? -4.800 -14.309 18.301 1.00 71.88 105 LEU A CA 1
ATOM 817 C C . LEU A 1 105 ? -5.056 -13.191 17.287 1.00 71.88 105 LEU A C 1
ATOM 819 O O . LEU A 1 105 ? -5.572 -12.149 17.667 1.00 71.88 105 LEU A O 1
ATOM 823 N N . TYR A 1 106 ? -4.808 -13.450 16.006 1.00 67.44 106 TYR A N 1
ATOM 824 C CA . TYR A 1 106 ? -5.075 -12.533 14.903 1.00 67.44 106 TYR A CA 1
ATOM 825 C C . TYR A 1 106 ? -6.565 -12.190 14.790 1.00 67.44 106 TYR A C 1
ATOM 827 O O . TYR A 1 106 ? -6.935 -11.019 14.815 1.00 67.44 106 TYR A O 1
ATOM 835 N N . ALA A 1 107 ? -7.447 -13.196 14.792 1.00 68.44 107 ALA A N 1
ATOM 836 C CA . ALA A 1 107 ? -8.894 -12.982 14.776 1.00 68.44 107 ALA A CA 1
ATOM 837 C C . ALA A 1 107 ? -9.366 -12.181 16.000 1.00 68.44 107 ALA A C 1
ATOM 839 O O . ALA A 1 107 ? -10.187 -11.272 15.869 1.00 68.44 107 ALA A O 1
ATOM 840 N N . LYS A 1 108 ? -8.820 -12.482 17.186 1.00 71.88 108 LYS A N 1
ATOM 841 C CA . LYS A 1 108 ? -9.100 -11.758 18.432 1.00 71.88 108 LYS A CA 1
ATOM 842 C C . LYS A 1 108 ? -8.5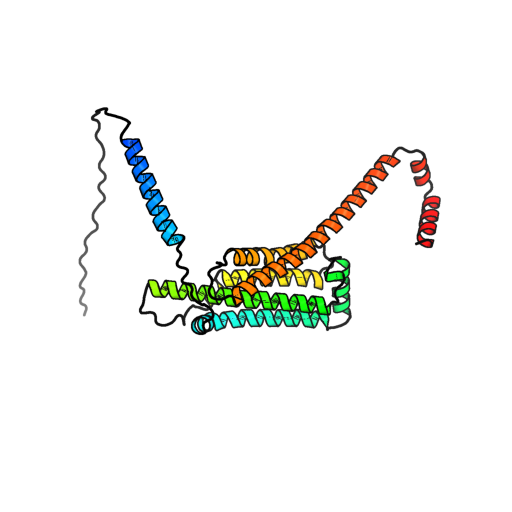86 -10.321 18.386 1.00 71.88 108 LYS A C 1
ATOM 844 O O . LYS A 1 108 ? -9.264 -9.442 18.901 1.00 71.88 108 LYS A O 1
ATOM 849 N N . ASN A 1 109 ? -7.422 -10.073 17.795 1.00 71.69 109 ASN A N 1
ATOM 850 C CA . ASN A 1 109 ? -6.835 -8.741 17.696 1.00 71.69 109 ASN A CA 1
ATOM 851 C C . ASN A 1 109 ? -7.578 -7.881 16.670 1.00 71.69 109 ASN A C 1
ATOM 853 O O . ASN A 1 109 ? -7.904 -6.745 16.986 1.00 71.69 109 ASN A O 1
ATOM 857 N N . ILE A 1 110 ? -7.957 -8.428 15.511 1.00 67.88 110 ILE A N 1
ATOM 858 C CA . ILE A 1 110 ? -8.789 -7.724 14.519 1.00 67.88 110 ILE A CA 1
ATOM 859 C C . ILE A 1 110 ? -10.153 -7.357 15.108 1.00 67.88 110 ILE A C 1
ATOM 861 O O . ILE A 1 110 ? -10.601 -6.215 14.988 1.00 67.88 110 ILE A O 1
ATOM 865 N N . THR A 1 111 ? -10.813 -8.300 15.789 1.00 67.38 111 THR A N 1
ATOM 866 C CA . THR A 1 111 ? -12.094 -8.011 16.455 1.00 67.38 111 THR A CA 1
ATOM 867 C C . THR A 1 111 ? -11.930 -7.036 17.622 1.00 67.38 111 THR A C 1
ATOM 869 O O . THR A 1 111 ? -12.770 -6.151 17.795 1.00 67.38 111 THR A O 1
ATOM 872 N N . ALA A 1 112 ? -10.845 -7.133 18.397 1.00 64.88 112 ALA A N 1
ATOM 873 C CA . ALA A 1 112 ? -10.546 -6.202 19.487 1.00 64.88 112 ALA A CA 1
ATOM 874 C C . ALA A 1 112 ? -10.216 -4.787 18.991 1.00 64.88 112 ALA A C 1
ATOM 876 O O . ALA A 1 112 ? -10.637 -3.823 19.626 1.00 64.88 112 ALA A O 1
ATOM 877 N N . ALA A 1 113 ? -9.547 -4.662 17.843 1.00 60.88 113 ALA A N 1
ATOM 878 C CA . ALA A 1 113 ? -9.253 -3.388 17.196 1.00 60.88 113 ALA A CA 1
ATOM 879 C C . ALA A 1 113 ? -10.522 -2.675 16.699 1.00 60.88 113 ALA A C 1
ATOM 881 O O . ALA A 1 113 ? -10.457 -1.505 16.336 1.00 60.88 113 ALA A O 1
ATOM 882 N N . ARG A 1 114 ? -11.685 -3.355 16.706 1.00 63.25 114 ARG A N 1
ATOM 883 C CA . ARG A 1 114 ? -13.011 -2.809 16.355 1.00 63.25 114 ARG A CA 1
ATOM 884 C C . ARG A 1 114 ? -13.033 -2.082 15.011 1.00 63.25 114 ARG A C 1
ATOM 886 O O . ARG A 1 114 ? -13.872 -1.202 14.814 1.00 63.25 114 ARG A O 1
ATOM 893 N N . VAL A 1 115 ? -12.145 -2.449 14.086 1.00 62.59 115 VAL A N 1
ATOM 894 C CA . VAL A 1 115 ? -12.123 -1.839 12.760 1.00 62.59 115 VAL A CA 1
ATOM 895 C C . VAL A 1 115 ? -13.386 -2.272 12.041 1.00 62.59 115 VAL A C 1
ATOM 897 O O . VAL A 1 115 ? -13.499 -3.412 11.606 1.00 62.59 115 VAL A O 1
ATOM 900 N N . THR A 1 116 ? -14.363 -1.367 11.994 1.00 59.94 116 THR A N 1
ATOM 901 C CA . THR A 1 116 ? -15.774 -1.683 11.699 1.00 59.94 116 THR A CA 1
ATOM 902 C C . THR A 1 116 ? -16.001 -2.494 10.421 1.00 59.94 116 THR A C 1
ATOM 904 O O . THR A 1 116 ? -16.948 -3.274 10.364 1.00 59.94 116 THR A O 1
ATOM 907 N N . PHE A 1 117 ? -15.125 -2.354 9.424 1.00 64.94 117 PHE A N 1
ATOM 908 C CA . PHE A 1 117 ? -15.168 -3.147 8.199 1.00 64.94 117 PHE A CA 1
ATOM 909 C C . PHE A 1 117 ? -14.512 -4.528 8.370 1.00 64.94 117 PHE A C 1
ATOM 911 O O . PHE A 1 117 ? -15.178 -5.552 8.210 1.00 64.94 117 PHE A O 1
ATOM 918 N N . PHE A 1 118 ? -13.244 -4.581 8.796 1.00 63.81 118 PHE A N 1
ATOM 919 C CA . PHE A 1 118 ? -12.507 -5.841 8.969 1.00 63.81 118 PHE A CA 1
ATOM 920 C C . PHE A 1 118 ? -13.067 -6.742 10.074 1.00 63.81 118 PHE A C 1
ATOM 922 O O . PHE A 1 118 ? -12.891 -7.952 10.011 1.00 63.81 118 PHE A O 1
ATOM 929 N N . SER A 1 119 ? -13.804 -6.197 11.048 1.00 62.41 119 SER A N 1
ATOM 930 C CA . SER A 1 119 ? -14.477 -7.003 12.075 1.00 62.41 119 SER A CA 1
ATOM 931 C C . SER A 1 119 ? -15.600 -7.888 11.527 1.00 62.41 119 SER A C 1
ATOM 933 O O . SER A 1 119 ? -16.003 -8.831 12.202 1.00 62.41 119 SER A O 1
ATOM 935 N N . SER A 1 120 ? -16.122 -7.574 10.335 1.00 68.06 120 SER A N 1
ATOM 936 C CA . SER A 1 120 ? -17.150 -8.374 9.653 1.00 68.06 120 SER A CA 1
ATOM 937 C C . SER A 1 120 ? -16.571 -9.412 8.686 1.00 68.06 120 SER A C 1
ATOM 939 O O . SER A 1 120 ? -17.286 -10.314 8.252 1.00 68.06 120 SER A O 1
ATOM 941 N N . LEU A 1 121 ? -15.278 -9.305 8.365 1.00 71.69 121 LEU A N 1
ATOM 942 C CA . LEU A 1 121 ? -14.589 -10.196 7.442 1.00 71.69 121 LEU A CA 1
ATOM 943 C C . LEU A 1 121 ? -13.977 -11.381 8.188 1.00 71.69 121 LEU A C 1
ATOM 945 O O . LEU A 1 121 ? -13.504 -11.269 9.320 1.00 71.69 121 LEU A O 1
ATOM 949 N N . THR A 1 122 ? -13.964 -12.542 7.536 1.00 74.88 122 THR A N 1
ATOM 950 C CA . THR A 1 122 ? -13.211 -13.686 8.052 1.00 74.88 122 THR A CA 1
ATOM 951 C C . THR A 1 122 ? -11.709 -13.390 7.960 1.00 74.88 122 THR A C 1
ATOM 953 O O . THR A 1 122 ? -11.287 -12.679 7.046 1.00 74.88 122 THR A O 1
ATOM 956 N N . PRO A 1 123 ? -10.869 -13.959 8.846 1.00 73.69 123 PRO A N 1
ATOM 957 C CA . PRO A 1 123 ? -9.414 -13.802 8.763 1.00 73.69 123 PRO A CA 1
ATOM 958 C C . PRO A 1 123 ? -8.849 -14.125 7.374 1.00 73.69 123 PRO A C 1
ATOM 960 O O . PRO A 1 123 ? -7.946 -13.448 6.900 1.00 73.69 123 PRO A O 1
ATOM 963 N N . PHE A 1 124 ? -9.436 -15.115 6.699 1.00 80.44 124 PHE A N 1
ATOM 964 C CA . PHE A 1 124 ? -9.084 -15.488 5.334 1.00 80.44 124 PHE A CA 1
ATOM 965 C C . PHE A 1 124 ? -9.393 -14.383 4.312 1.00 80.44 124 PHE A C 1
ATOM 967 O O . PHE A 1 124 ? -8.531 -14.045 3.506 1.00 80.44 124 PHE A O 1
ATOM 974 N N . LEU A 1 125 ? -10.588 -13.779 4.358 1.00 83.12 125 LEU A N 1
ATOM 975 C CA . LEU A 1 125 ? -10.952 -12.672 3.464 1.00 83.12 125 LEU A CA 1
ATOM 976 C C . LEU A 1 125 ? -10.082 -11.434 3.708 1.00 83.12 125 LEU A C 1
ATOM 978 O O . LEU A 1 125 ? -9.665 -10.781 2.754 1.00 83.12 125 LEU A O 1
ATOM 982 N N . THR A 1 126 ? -9.762 -11.145 4.969 1.00 80.06 126 THR A N 1
ATOM 983 C CA . THR A 1 126 ? -8.844 -10.061 5.336 1.00 80.06 126 THR A CA 1
ATOM 984 C C . THR A 1 126 ? -7.438 -10.306 4.779 1.00 80.06 126 THR A C 1
ATOM 986 O O . THR A 1 126 ? -6.855 -9.401 4.185 1.00 80.06 126 THR A O 1
ATOM 989 N N . SER A 1 127 ? -6.917 -11.534 4.877 1.00 82.94 127 SER A N 1
ATOM 990 C CA . SER A 1 127 ? -5.632 -11.897 4.267 1.00 82.94 127 SER A CA 1
ATOM 991 C C . SER A 1 127 ? -5.662 -11.842 2.740 1.00 82.94 127 SER A C 1
ATOM 993 O O . SER A 1 127 ? -4.699 -11.378 2.140 1.00 82.94 127 SER A O 1
ATOM 995 N N . LEU A 1 128 ? -6.752 -12.257 2.086 1.00 87.88 128 LEU A N 1
ATOM 996 C CA . LEU A 1 128 ? -6.885 -12.124 0.631 1.00 87.88 128 LEU A CA 1
ATOM 997 C C . LEU A 1 128 ? -6.879 -10.660 0.185 1.00 87.88 128 LEU A C 1
ATOM 999 O O . LEU A 1 128 ? -6.213 -10.322 -0.792 1.00 87.88 128 LEU A O 1
ATOM 1003 N N . PHE A 1 129 ? -7.574 -9.787 0.917 1.00 88.38 129 PHE A N 1
ATOM 1004 C CA . PHE A 1 129 ? -7.534 -8.349 0.670 1.00 88.38 129 PHE A CA 1
ATOM 1005 C C . PHE A 1 129 ? -6.103 -7.809 0.805 1.00 88.38 129 PHE A C 1
ATOM 1007 O O . PHE A 1 129 ? -5.606 -7.153 -0.109 1.00 88.38 129 PHE A O 1
ATOM 1014 N N . ALA A 1 130 ? -5.403 -8.171 1.883 1.00 86.75 130 ALA A N 1
ATOM 1015 C CA . ALA A 1 130 ? -4.005 -7.807 2.105 1.00 86.75 130 ALA A CA 1
ATOM 1016 C C . ALA A 1 130 ? -3.094 -8.237 0.944 1.00 86.75 130 ALA A C 1
ATOM 1018 O O . ALA A 1 130 ? -2.308 -7.445 0.434 1.00 86.75 130 ALA A O 1
ATOM 1019 N N . VAL A 1 131 ? -3.236 -9.486 0.495 1.00 91.25 131 VAL A N 1
ATOM 1020 C CA . VAL A 1 131 ? -2.479 -10.043 -0.632 1.00 91.25 131 VAL A CA 1
ATOM 1021 C C . VAL A 1 131 ? -2.770 -9.273 -1.916 1.00 91.25 131 VAL A C 1
ATOM 1023 O O . VAL A 1 131 ? -1.837 -8.911 -2.628 1.00 91.25 131 VAL A O 1
ATOM 1026 N N . SER A 1 132 ? -4.041 -8.975 -2.201 1.00 92.25 132 SER A N 1
ATOM 1027 C CA . SER A 1 132 ? -4.410 -8.190 -3.384 1.00 92.25 132 SER A CA 1
ATOM 1028 C C . SER A 1 132 ? -3.788 -6.793 -3.358 1.00 92.25 132 SER A C 1
ATOM 1030 O O . SER A 1 132 ? -3.289 -6.320 -4.377 1.00 92.25 132 SER A O 1
ATOM 1032 N N . TRP A 1 133 ? -3.724 -6.174 -2.179 1.00 92.44 133 TRP A N 1
ATOM 1033 C CA . TRP A 1 133 ? -3.120 -4.862 -1.996 1.00 92.44 133 TRP A CA 1
ATOM 1034 C C . TRP A 1 133 ? -1.603 -4.891 -2.211 1.00 92.44 133 TRP A C 1
ATOM 1036 O O . TRP A 1 133 ? -1.079 -4.054 -2.943 1.00 92.44 133 TRP A O 1
ATOM 1046 N N . VAL A 1 134 ? -0.911 -5.904 -1.674 1.00 92.69 134 VAL A N 1
ATOM 1047 C CA . VAL A 1 134 ? 0.525 -6.134 -1.922 1.00 92.69 134 VAL A CA 1
ATOM 1048 C C . VAL A 1 134 ? 0.800 -6.301 -3.415 1.00 92.69 134 VAL A C 1
ATOM 1050 O O . VAL A 1 134 ? 1.701 -5.656 -3.942 1.00 92.69 134 VAL A O 1
ATOM 1053 N N . ILE A 1 135 ? 0.003 -7.115 -4.116 1.00 93.69 135 ILE A N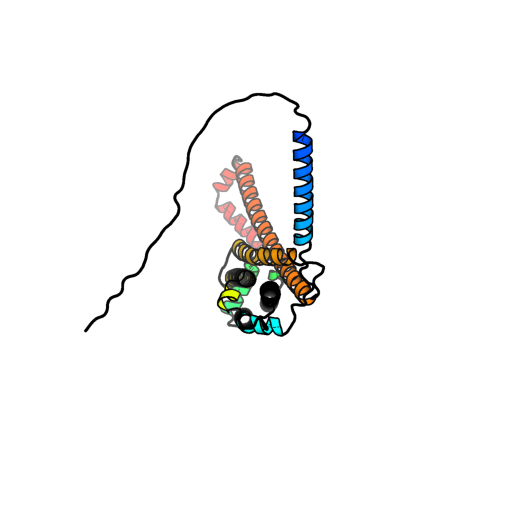 1
ATOM 1054 C CA . ILE A 1 135 ? 0.156 -7.334 -5.562 1.00 93.69 135 ILE A CA 1
ATOM 1055 C C . ILE A 1 135 ? -0.001 -6.019 -6.333 1.00 93.69 135 ILE A C 1
ATOM 1057 O O . ILE A 1 135 ? 0.807 -5.735 -7.218 1.00 93.69 135 ILE A O 1
ATOM 1061 N N . LEU A 1 136 ? -1.007 -5.209 -5.991 1.00 93.81 136 LEU A N 1
ATOM 1062 C CA . LEU A 1 136 ? -1.231 -3.910 -6.626 1.00 93.81 136 LEU A CA 1
ATOM 1063 C C . LEU A 1 136 ? -0.050 -2.955 -6.405 1.00 93.81 136 LEU A C 1
ATOM 1065 O O . LEU A 1 136 ? 0.429 -2.360 -7.369 1.00 93.81 136 LEU A O 1
ATOM 1069 N N . VAL A 1 137 ? 0.462 -2.852 -5.175 1.00 92.88 137 VAL A N 1
ATOM 1070 C CA . VAL A 1 137 ? 1.631 -2.016 -4.844 1.00 92.88 137 VAL A CA 1
ATOM 1071 C C . VAL A 1 137 ? 2.882 -2.482 -5.588 1.00 92.88 137 VAL A C 1
ATOM 1073 O O . VAL A 1 137 ? 3.618 -1.673 -6.147 1.00 92.88 137 VAL A O 1
ATOM 1076 N N . SER A 1 138 ? 3.109 -3.791 -5.681 1.00 93.25 138 SER A N 1
ATOM 1077 C CA . SER A 1 138 ? 4.244 -4.339 -6.428 1.00 93.25 138 SER A CA 1
ATOM 1078 C C . SER A 1 138 ? 4.142 -4.084 -7.930 1.00 93.25 138 SER A C 1
ATOM 1080 O O . SER A 1 138 ? 5.124 -3.669 -8.544 1.00 93.25 138 SER A O 1
ATOM 1082 N N . ALA A 1 139 ? 2.962 -4.275 -8.525 1.00 93.38 139 ALA A N 1
ATOM 1083 C CA . ALA A 1 139 ? 2.733 -3.961 -9.934 1.00 93.38 139 ALA A CA 1
ATOM 1084 C C . ALA A 1 139 ? 2.956 -2.465 -10.218 1.00 93.38 139 ALA A C 1
ATOM 1086 O O . ALA A 1 139 ? 3.632 -2.107 -11.183 1.00 93.38 139 ALA A O 1
ATOM 1087 N N . ASN A 1 140 ? 2.459 -1.597 -9.333 1.00 91.94 140 ASN A N 1
ATOM 1088 C CA . ASN A 1 140 ? 2.658 -0.153 -9.402 1.00 91.94 140 ASN A CA 1
ATOM 1089 C C . ASN A 1 140 ? 4.145 0.242 -9.303 1.00 91.94 140 ASN A C 1
ATOM 1091 O O . ASN A 1 140 ? 4.616 1.090 -10.064 1.00 91.94 140 ASN A O 1
ATOM 1095 N N . GLY A 1 141 ? 4.908 -0.416 -8.423 1.00 90.25 141 GLY A N 1
ATOM 1096 C CA . GLY A 1 141 ? 6.355 -0.229 -8.299 1.00 90.25 141 GLY A CA 1
ATOM 1097 C C . GLY A 1 141 ? 7.113 -0.602 -9.576 1.00 90.25 141 GLY A C 1
ATOM 1098 O O . GLY A 1 141 ? 7.956 0.165 -10.041 1.00 90.25 141 GLY A O 1
ATOM 1099 N N . VAL A 1 142 ? 6.770 -1.736 -10.200 1.00 91.56 142 VAL A N 1
ATOM 1100 C CA . VAL A 1 142 ? 7.366 -2.152 -11.483 1.00 91.56 142 VAL A CA 1
ATOM 1101 C C . VAL A 1 142 ? 7.046 -1.149 -12.590 1.00 91.56 142 VAL A C 1
ATOM 1103 O O . VAL A 1 142 ? 7.951 -0.734 -13.309 1.00 91.56 142 VAL A O 1
ATOM 1106 N N . PHE A 1 143 ? 5.794 -0.702 -12.710 1.00 90.62 143 PHE A N 1
ATOM 1107 C CA . PHE A 1 143 ? 5.429 0.304 -13.710 1.00 90.62 143 PHE A CA 1
ATOM 1108 C C . PHE A 1 143 ? 6.121 1.644 -13.489 1.00 90.62 143 PHE A C 1
ATOM 1110 O O . PHE A 1 143 ? 6.590 2.250 -14.450 1.00 90.62 143 PHE A O 1
ATOM 1117 N N . SER A 1 144 ? 6.256 2.077 -12.238 1.00 88.50 144 SER A N 1
ATOM 1118 C CA . SER A 1 144 ? 6.978 3.306 -11.905 1.00 88.50 144 SER A CA 1
ATOM 1119 C C . SER A 1 144 ? 8.463 3.209 -12.270 1.00 88.50 144 SER A C 1
ATOM 1121 O O . SER A 1 144 ? 9.031 4.173 -12.782 1.00 88.50 144 SER A O 1
ATOM 1123 N N . LEU A 1 145 ? 9.087 2.039 -12.083 1.00 88.75 145 LEU A N 1
ATOM 1124 C CA . LEU A 1 145 ? 10.456 1.785 -12.544 1.00 88.75 145 LEU A CA 1
ATOM 1125 C C . LEU A 1 145 ? 10.564 1.783 -14.071 1.00 88.75 145 LEU A C 1
ATOM 1127 O O . LEU A 1 145 ? 11.486 2.390 -14.607 1.00 88.75 145 LEU A O 1
ATOM 1131 N N . MET A 1 146 ? 9.631 1.141 -14.777 1.00 88.00 146 MET A N 1
ATOM 1132 C CA . MET A 1 146 ? 9.621 1.129 -16.246 1.00 88.00 146 MET A CA 1
ATOM 1133 C C . MET A 1 146 ? 9.454 2.541 -16.818 1.00 88.00 146 MET A C 1
ATOM 1135 O O . MET A 1 146 ? 10.180 2.918 -17.735 1.00 88.00 146 MET A O 1
ATOM 1139 N N . LYS A 1 147 ? 8.555 3.348 -16.241 1.00 85.56 147 LYS A N 1
ATOM 1140 C CA . LYS A 1 147 ? 8.377 4.761 -16.602 1.00 85.56 147 LYS A CA 1
ATOM 1141 C C . LYS A 1 147 ? 9.662 5.557 -16.368 1.00 85.56 147 LYS A C 1
ATOM 1143 O O . LYS A 1 147 ? 10.072 6.329 -17.229 1.00 85.56 147 LYS A O 1
ATOM 1148 N N . HIS A 1 148 ? 10.332 5.340 -15.239 1.00 84.94 148 HIS A N 1
ATOM 1149 C CA . HIS A 1 148 ? 11.601 6.002 -14.937 1.00 84.94 148 HIS A CA 1
ATOM 1150 C C . HIS A 1 148 ? 12.725 5.601 -15.902 1.00 84.94 148 HIS A C 1
ATOM 1152 O O . HIS A 1 148 ? 13.443 6.469 -16.390 1.00 84.94 148 HIS A O 1
ATOM 1158 N N . ALA A 1 149 ? 12.831 4.315 -16.247 1.00 83.62 149 ALA A N 1
ATOM 1159 C CA . ALA A 1 149 ? 13.790 3.831 -17.237 1.00 83.62 149 ALA A CA 1
ATOM 1160 C C . ALA A 1 149 ? 13.528 4.416 -18.635 1.00 83.62 149 ALA A C 1
ATOM 1162 O O . ALA A 1 149 ? 14.473 4.771 -19.336 1.00 83.62 149 ALA A O 1
ATOM 1163 N N . ALA A 1 150 ? 12.259 4.564 -19.029 1.00 82.44 150 ALA A N 1
ATOM 1164 C CA . ALA A 1 150 ? 11.893 5.192 -20.295 1.00 82.44 150 ALA A CA 1
ATOM 1165 C C . ALA A 1 150 ? 12.298 6.674 -20.350 1.00 82.44 150 ALA A C 1
ATOM 1167 O O . ALA A 1 150 ? 12.865 7.115 -21.349 1.00 82.44 150 ALA A O 1
ATOM 1168 N N . LEU A 1 151 ? 12.070 7.420 -19.263 1.00 81.00 151 LEU A N 1
ATOM 1169 C CA . LEU A 1 151 ? 12.480 8.824 -19.153 1.00 81.00 151 LEU A CA 1
ATOM 1170 C C . LEU A 1 151 ? 14.004 8.983 -19.210 1.00 81.00 151 LEU A C 1
ATOM 1172 O O . LEU A 1 151 ? 14.497 9.813 -19.971 1.00 81.00 151 LEU A O 1
ATOM 1176 N N . LEU A 1 152 ? 14.743 8.149 -18.471 1.00 78.38 152 LEU A N 1
ATOM 1177 C CA . LEU A 1 152 ? 16.208 8.147 -18.497 1.00 78.38 152 LEU A CA 1
ATOM 1178 C C . LEU A 1 152 ? 16.748 7.814 -19.891 1.00 78.38 152 LEU A C 1
ATOM 1180 O O . LEU A 1 152 ? 17.681 8.457 -20.367 1.00 78.38 152 LEU A O 1
ATOM 1184 N N . HIS A 1 153 ? 16.151 6.840 -20.581 1.00 76.75 153 HIS A N 1
ATOM 1185 C CA . HIS A 1 153 ? 16.589 6.477 -21.926 1.00 76.75 153 HIS A CA 1
ATOM 1186 C C . HIS A 1 153 ? 16.428 7.629 -22.929 1.00 76.75 153 HIS A C 1
ATOM 1188 O O . HIS A 1 153 ? 17.336 7.877 -23.720 1.00 76.75 153 HIS A O 1
ATOM 1194 N N . GLU A 1 154 ? 15.308 8.353 -22.885 1.00 76.12 154 GLU A N 1
ATOM 1195 C CA . GLU A 1 154 ? 15.103 9.535 -23.730 1.00 76.12 154 GLU A CA 1
ATOM 1196 C C . GLU A 1 154 ? 16.059 10.676 -23.398 1.00 76.12 154 GLU A C 1
ATOM 1198 O O . GLU A 1 154 ? 16.585 11.322 -24.303 1.00 76.12 154 GLU A O 1
ATOM 1203 N N . GLU A 1 155 ? 16.304 10.929 -22.114 1.00 74.75 155 GLU A N 1
ATOM 1204 C CA . GLU A 1 155 ? 17.258 11.950 -21.687 1.00 74.75 155 GLU A CA 1
ATOM 1205 C C . GLU A 1 155 ? 18.661 11.642 -22.224 1.00 74.75 155 GLU A C 1
ATOM 1207 O O . GLU A 1 155 ? 19.283 12.492 -22.863 1.00 74.75 155 GLU A O 1
ATOM 1212 N N . HIS A 1 156 ? 19.115 10.394 -22.086 1.00 73.12 156 HIS A N 1
ATOM 1213 C CA . HIS A 1 156 ? 20.389 9.954 -22.651 1.00 73.12 156 HIS A CA 1
ATOM 1214 C C . HIS A 1 156 ? 20.424 10.037 -24.178 1.00 73.12 156 HIS A C 1
ATOM 1216 O O . HIS A 1 156 ? 21.424 10.483 -24.734 1.00 73.12 156 HIS A O 1
ATOM 1222 N N . ARG A 1 157 ? 19.334 9.679 -24.865 1.00 71.38 157 ARG A N 1
ATOM 1223 C CA . ARG A 1 157 ? 19.235 9.764 -26.330 1.00 71.38 157 ARG A CA 1
ATOM 1224 C C . ARG A 1 157 ? 19.315 11.203 -26.848 1.00 71.38 157 ARG A C 1
ATOM 1226 O O . ARG A 1 157 ? 19.856 11.427 -27.929 1.00 71.38 157 ARG A O 1
ATOM 1233 N N . LYS A 1 158 ? 18.773 12.173 -26.103 1.00 73.38 158 LYS A N 1
ATOM 1234 C CA . LYS A 1 158 ? 18.862 13.606 -26.438 1.00 73.38 158 LYS A CA 1
ATOM 1235 C C . LYS A 1 158 ? 20.287 14.143 -26.302 1.00 73.38 158 LYS A C 1
ATOM 1237 O O . LYS A 1 158 ? 20.668 15.025 -27.066 1.00 73.38 158 LYS A O 1
ATOM 1242 N N . VAL A 1 159 ? 21.052 13.628 -25.339 1.00 71.88 159 VAL A N 1
ATOM 1243 C CA . VAL A 1 159 ? 22.437 14.048 -25.075 1.00 71.88 159 VAL A CA 1
ATOM 1244 C C . VAL A 1 159 ? 23.427 13.355 -26.013 1.00 71.88 159 VAL A C 1
ATOM 1246 O O . VAL A 1 159 ? 24.338 14.008 -26.518 1.00 71.88 159 VAL A O 1
ATOM 1249 N N . ASP A 1 160 ? 23.240 12.063 -26.283 1.00 66.44 160 ASP A N 1
ATOM 1250 C CA . ASP A 1 160 ? 24.087 11.291 -27.189 1.00 66.44 160 ASP A CA 1
ATOM 1251 C C . ASP A 1 160 ? 23.251 10.298 -28.028 1.00 66.44 160 ASP A C 1
ATOM 1253 O O . ASP A 1 160 ? 22.837 9.240 -27.540 1.00 66.44 160 ASP A O 1
ATOM 1257 N N . PRO A 1 161 ? 23.007 10.600 -29.317 1.00 62.12 161 PRO A N 1
ATOM 1258 C CA . PRO A 1 161 ? 22.192 9.760 -30.190 1.00 62.12 161 PRO A CA 1
ATOM 1259 C C . PRO A 1 161 ? 22.884 8.451 -30.606 1.00 62.12 161 PRO A C 1
ATOM 1261 O O . PRO A 1 161 ? 22.254 7.624 -31.267 1.00 62.12 161 PRO A O 1
ATOM 1264 N N . SER A 1 162 ? 24.161 8.247 -30.252 1.00 59.12 162 SER A N 1
ATOM 1265 C CA . SER A 1 162 ? 24.911 7.024 -30.569 1.00 59.12 162 SER A CA 1
ATOM 1266 C C . SER A 1 162 ? 24.690 5.882 -29.565 1.00 59.12 162 SER A C 1
ATOM 1268 O O . SER A 1 162 ? 25.039 4.731 -29.849 1.00 59.12 162 SER A O 1
ATOM 1270 N N . ILE A 1 163 ? 24.064 6.161 -28.415 1.00 60.59 163 ILE A N 1
ATOM 1271 C CA . ILE A 1 163 ? 23.802 5.169 -27.366 1.00 60.59 163 ILE A CA 1
ATOM 1272 C C . ILE A 1 163 ? 22.616 4.281 -27.777 1.00 60.59 163 ILE A C 1
ATOM 1274 O O . ILE A 1 163 ? 21.446 4.619 -27.614 1.00 60.59 163 ILE A O 1
ATOM 1278 N N . GLY A 1 164 ? 22.942 3.115 -28.341 1.00 52.91 164 GLY A N 1
ATOM 1279 C CA . GLY A 1 164 ? 21.995 2.228 -29.023 1.00 52.91 164 GLY A CA 1
ATOM 1280 C C . GLY A 1 164 ? 21.118 1.319 -28.153 1.00 52.91 164 GLY A C 1
ATOM 1281 O O . GLY A 1 164 ? 20.270 0.630 -28.712 1.00 52.91 164 GLY A O 1
ATOM 1282 N N . SER A 1 165 ? 21.275 1.265 -26.824 1.00 55.50 165 SER A N 1
ATOM 1283 C CA . SER A 1 165 ? 20.275 0.608 -25.960 1.00 55.50 165 SER A CA 1
ATOM 1284 C C . SER A 1 165 ? 20.479 0.910 -24.467 1.00 55.50 165 SER A C 1
ATOM 1286 O O . SER A 1 165 ? 21.626 0.928 -24.024 1.00 55.50 165 SER A O 1
ATOM 1288 N N . PRO A 1 166 ? 19.402 1.032 -23.667 1.00 59.94 166 PRO A N 1
ATOM 1289 C CA . PRO A 1 166 ? 19.450 1.333 -22.228 1.00 59.94 166 PRO A CA 1
ATOM 1290 C C . PRO A 1 166 ? 19.905 0.158 -21.332 1.00 59.94 166 PRO A C 1
ATOM 1292 O O . PRO A 1 166 ? 19.567 0.099 -20.152 1.00 59.94 166 PRO A O 1
ATOM 1295 N N . LYS A 1 167 ? 20.667 -0.807 -21.863 1.00 61.12 167 LYS A N 1
ATOM 1296 C CA . LYS A 1 167 ? 20.961 -2.094 -21.201 1.00 61.12 167 LYS A CA 1
ATOM 1297 C C . LYS A 1 167 ? 21.820 -2.009 -19.933 1.00 61.12 167 LYS A C 1
ATOM 1299 O O . LYS A 1 167 ? 21.928 -3.013 -19.237 1.00 61.12 167 LYS A O 1
ATOM 1304 N N . GLU A 1 168 ? 22.382 -0.848 -19.606 1.00 58.47 168 GLU A N 1
ATOM 1305 C CA . GLU A 1 168 ? 23.268 -0.675 -18.449 1.00 58.47 168 GLU A CA 1
ATOM 1306 C C . GLU A 1 168 ? 22.839 0.468 -17.516 1.00 58.47 168 GLU A C 1
ATOM 1308 O O . GLU A 1 168 ? 23.675 1.221 -17.027 1.00 58.47 168 GLU A O 1
ATOM 1313 N N . LEU A 1 169 ? 21.544 0.593 -17.199 1.00 62.06 169 LEU A N 1
ATOM 1314 C CA . LEU A 1 169 ? 21.209 1.232 -15.921 1.00 62.06 169 LEU A CA 1
ATOM 1315 C C . LEU A 1 169 ? 21.690 0.302 -14.806 1.00 62.06 169 LEU A C 1
ATOM 1317 O O . LEU A 1 169 ? 21.186 -0.815 -14.653 1.00 62.06 169 LEU A O 1
ATOM 1321 N N . ALA A 1 170 ? 22.679 0.742 -14.032 1.00 64.56 170 ALA A N 1
ATOM 1322 C CA . ALA A 1 170 ? 23.185 -0.051 -12.926 1.00 64.56 170 ALA A CA 1
ATOM 1323 C C . ALA A 1 170 ? 22.034 -0.344 -11.949 1.00 64.56 170 ALA A C 1
ATOM 1325 O O . ALA A 1 170 ? 21.337 0.569 -11.509 1.00 64.56 170 ALA A O 1
ATOM 1326 N N . LEU A 1 171 ? 21.854 -1.610 -11.551 1.00 70.94 171 LEU A N 1
ATOM 1327 C CA . LEU A 1 171 ? 20.856 -2.016 -10.549 1.00 70.94 171 LEU A CA 1
ATOM 1328 C C . LEU A 1 171 ? 20.888 -1.106 -9.310 1.00 70.94 171 LEU A C 1
ATOM 1330 O O . LEU A 1 171 ? 19.849 -0.765 -8.761 1.00 70.94 171 LEU A O 1
ATOM 1334 N N . VAL A 1 172 ? 22.082 -0.677 -8.892 1.00 70.31 172 VAL A N 1
ATOM 1335 C CA . VAL A 1 172 ? 22.290 0.236 -7.758 1.00 70.31 172 VAL A CA 1
ATOM 1336 C C . VAL A 1 172 ? 21.644 1.606 -7.983 1.00 70.31 172 VAL A C 1
ATOM 1338 O O . VAL A 1 172 ? 21.122 2.189 -7.038 1.00 70.31 172 VAL A O 1
ATOM 1341 N N . GLU A 1 173 ? 21.659 2.119 -9.209 1.00 78.31 173 GLU A N 1
ATOM 1342 C CA . GLU A 1 173 ? 21.022 3.384 -9.577 1.00 78.31 173 GLU A CA 1
ATOM 1343 C C . GLU A 1 173 ? 19.497 3.249 -9.565 1.00 78.31 173 GLU A C 1
ATOM 1345 O O . GLU A 1 173 ? 18.807 4.048 -8.934 1.00 78.31 173 GLU A O 1
ATOM 1350 N N . LEU A 1 174 ? 18.974 2.152 -10.119 1.00 74.88 174 LEU A N 1
ATOM 1351 C CA . LEU A 1 174 ? 17.550 1.813 -10.055 1.00 74.88 174 LEU A CA 1
ATOM 1352 C C . LEU A 1 174 ? 17.060 1.598 -8.615 1.00 74.88 174 LEU A C 1
ATOM 1354 O O . LEU A 1 174 ? 15.985 2.072 -8.261 1.00 74.88 174 LEU A O 1
ATOM 1358 N N . LEU A 1 175 ? 17.849 0.949 -7.757 1.00 76.88 175 LEU A N 1
ATOM 1359 C CA . LEU A 1 175 ? 17.527 0.765 -6.336 1.00 76.88 175 LEU A CA 1
ATOM 1360 C C . LEU A 1 175 ? 17.582 2.076 -5.537 1.00 76.88 175 LEU A C 1
ATOM 1362 O O . LEU A 1 175 ? 16.940 2.188 -4.496 1.00 76.88 175 LEU A O 1
ATOM 1366 N N . ARG A 1 176 ? 18.347 3.069 -6.001 1.00 80.12 176 ARG A N 1
ATOM 1367 C CA . ARG A 1 176 ? 18.397 4.414 -5.403 1.00 80.12 176 ARG A CA 1
ATOM 1368 C C . ARG A 1 176 ? 17.368 5.372 -5.998 1.00 80.12 176 ARG A C 1
ATOM 1370 O O . ARG A 1 176 ? 17.220 6.481 -5.490 1.00 80.12 176 ARG A O 1
ATOM 1377 N N . SER A 1 177 ? 16.667 4.958 -7.050 1.00 83.12 177 SER A N 1
ATOM 1378 C CA . SER A 1 177 ? 15.668 5.785 -7.712 1.00 83.12 177 SER A CA 1
ATOM 1379 C C . SER A 1 177 ? 14.467 6.062 -6.799 1.00 83.12 177 SER A C 1
ATOM 1381 O O . SER A 1 177 ? 14.079 5.236 -5.964 1.00 83.12 177 SER A O 1
ATOM 1383 N N . ALA A 1 178 ? 13.843 7.228 -6.982 1.00 85.75 178 ALA A N 1
ATOM 1384 C CA . ALA A 1 178 ? 12.641 7.607 -6.241 1.00 85.75 178 ALA A CA 1
ATOM 1385 C C . ALA A 1 178 ? 11.500 6.567 -6.353 1.00 85.75 178 ALA A C 1
ATOM 1387 O O . ALA A 1 178 ? 10.922 6.242 -5.318 1.00 85.75 178 ALA A O 1
ATOM 1388 N N . PRO A 1 179 ? 11.213 5.960 -7.528 1.00 85.56 179 PRO A N 1
ATOM 1389 C CA . PRO A 1 179 ? 10.224 4.885 -7.644 1.00 85.56 179 PRO A CA 1
ATOM 1390 C C . PRO A 1 179 ? 10.480 3.683 -6.731 1.00 85.56 179 PRO A C 1
ATOM 1392 O O . PRO A 1 179 ? 9.543 3.164 -6.122 1.00 85.56 179 PRO A O 1
ATOM 1395 N N . PHE A 1 180 ? 11.737 3.240 -6.614 1.00 86.19 180 PHE A N 1
ATOM 1396 C CA . PHE A 1 180 ? 12.077 2.115 -5.744 1.00 86.19 180 PHE A CA 1
ATOM 1397 C C . PHE A 1 180 ? 11.925 2.488 -4.267 1.00 86.19 180 PHE A C 1
ATOM 1399 O O . PHE A 1 180 ? 11.407 1.697 -3.479 1.00 86.19 180 PHE A O 1
ATOM 1406 N N . LEU A 1 181 ? 12.318 3.709 -3.895 1.00 88.44 181 LEU A N 1
ATOM 1407 C CA . LEU A 1 181 ? 12.129 4.217 -2.538 1.00 88.44 181 LEU A CA 1
ATOM 1408 C C . LEU A 1 181 ? 10.642 4.318 -2.176 1.00 88.44 181 LEU A C 1
ATOM 1410 O O . LEU A 1 181 ? 10.255 3.899 -1.088 1.00 88.44 181 LEU A O 1
ATOM 1414 N N . THR A 1 182 ? 9.804 4.813 -3.089 1.00 89.06 182 THR A N 1
ATOM 1415 C CA . THR A 1 182 ? 8.348 4.833 -2.916 1.00 89.06 182 THR A CA 1
ATOM 1416 C C . THR A 1 182 ? 7.809 3.428 -2.669 1.00 89.06 182 THR A C 1
ATOM 1418 O O . THR A 1 182 ? 7.132 3.214 -1.666 1.00 89.06 182 THR A O 1
ATOM 1421 N N . PHE A 1 183 ? 8.174 2.458 -3.512 1.00 90.06 183 PHE A N 1
ATOM 1422 C CA . PHE A 1 183 ? 7.787 1.061 -3.318 1.00 90.06 183 PHE A CA 1
ATOM 1423 C C . PHE A 1 183 ? 8.238 0.516 -1.952 1.00 90.06 183 PHE A C 1
ATOM 1425 O O . PHE A 1 183 ? 7.473 -0.171 -1.272 1.00 90.06 183 PHE A O 1
ATOM 1432 N N . ALA A 1 184 ? 9.466 0.825 -1.526 1.00 89.12 184 ALA A N 1
ATOM 1433 C CA . ALA A 1 184 ? 9.985 0.392 -0.234 1.00 89.12 184 ALA A CA 1
ATOM 1434 C C . ALA A 1 184 ? 9.181 0.991 0.931 1.00 89.12 184 ALA A C 1
ATOM 1436 O O . ALA A 1 184 ? 8.835 0.265 1.862 1.00 89.12 184 ALA A O 1
ATOM 1437 N N . ILE A 1 185 ? 8.834 2.281 0.868 1.00 90.88 185 ILE A N 1
ATOM 1438 C CA . ILE A 1 185 ? 8.012 2.957 1.882 1.00 90.88 185 ILE A CA 1
ATOM 1439 C C . ILE A 1 185 ? 6.605 2.350 1.934 1.00 90.88 185 ILE A C 1
ATOM 1441 O O . ILE A 1 185 ? 6.135 2.012 3.019 1.00 90.88 185 ILE A O 1
ATOM 1445 N N . GLU A 1 186 ? 5.957 2.152 0.783 1.00 90.44 186 GLU A N 1
ATOM 1446 C CA . GLU A 1 186 ? 4.629 1.531 0.702 1.00 90.44 186 GLU A CA 1
ATOM 1447 C C . GLU A 1 186 ? 4.651 0.101 1.262 1.00 90.44 186 GLU A C 1
ATOM 1449 O O . GLU A 1 186 ? 3.822 -0.272 2.091 1.00 90.44 186 GLU A O 1
ATOM 1454 N N . THR A 1 187 ? 5.658 -0.692 0.894 1.00 88.50 187 THR A N 1
ATOM 1455 C CA . THR A 1 187 ? 5.822 -2.062 1.401 1.00 88.50 187 THR A CA 1
ATOM 1456 C C . THR A 1 187 ? 6.057 -2.077 2.911 1.00 88.50 187 THR A C 1
ATOM 1458 O O . THR A 1 187 ? 5.464 -2.889 3.622 1.00 88.50 187 THR A O 1
ATOM 1461 N N . MET A 1 188 ? 6.880 -1.161 3.428 1.00 88.88 188 MET A N 1
ATOM 1462 C CA . MET A 1 188 ? 7.112 -1.021 4.866 1.00 88.88 188 MET A CA 1
ATOM 1463 C C . MET A 1 188 ? 5.849 -0.592 5.614 1.00 88.88 188 MET A C 1
ATOM 1465 O O . MET A 1 188 ? 5.591 -1.121 6.693 1.00 88.88 188 MET A O 1
ATOM 1469 N N . GLY A 1 189 ? 5.039 0.302 5.040 1.00 87.62 189 GLY A N 1
ATOM 1470 C CA . GLY A 1 189 ? 3.744 0.700 5.596 1.00 87.62 189 GLY A CA 1
ATOM 1471 C C . GLY A 1 189 ? 2.791 -0.488 5.737 1.00 87.62 189 GLY A C 1
ATOM 1472 O O . GLY A 1 189 ? 2.244 -0.708 6.818 1.00 87.62 189 GLY A O 1
ATOM 1473 N N . ILE A 1 190 ? 2.689 -1.318 4.692 1.00 87.56 190 ILE A N 1
ATOM 1474 C CA . ILE A 1 190 ? 1.902 -2.560 4.709 1.00 87.56 190 ILE A CA 1
ATOM 1475 C C . ILE A 1 190 ? 2.429 -3.516 5.790 1.00 87.56 190 ILE A C 1
ATOM 1477 O O . ILE A 1 190 ? 1.659 -4.004 6.616 1.00 87.56 190 ILE A O 1
ATOM 1481 N N . ILE A 1 191 ? 3.741 -3.777 5.838 1.00 86.56 191 ILE A N 1
ATOM 1482 C CA . ILE A 1 191 ? 4.341 -4.660 6.855 1.00 86.56 191 ILE A CA 1
ATOM 1483 C C . ILE A 1 191 ? 4.041 -4.140 8.265 1.00 86.56 191 ILE A C 1
ATOM 1485 O O . ILE A 1 191 ? 3.652 -4.916 9.139 1.00 86.56 191 ILE A O 1
ATOM 1489 N N . PHE A 1 192 ? 4.198 -2.838 8.493 1.00 85.00 192 PHE A N 1
ATOM 1490 C CA . PHE A 1 192 ? 3.963 -2.207 9.788 1.00 85.00 192 PHE A CA 1
ATOM 1491 C C . PHE A 1 192 ? 2.500 -2.332 10.230 1.00 85.00 192 PHE A C 1
ATOM 1493 O O . PHE A 1 192 ? 2.225 -2.729 11.362 1.00 85.00 192 PHE A O 1
ATOM 1500 N N . GLU A 1 193 ? 1.556 -2.087 9.320 1.00 83.56 193 GLU A N 1
ATOM 1501 C CA . GLU A 1 193 ? 0.126 -2.251 9.581 1.00 83.56 193 GLU A CA 1
ATOM 1502 C C . GLU A 1 193 ? -0.224 -3.704 9.948 1.00 83.56 193 GLU A C 1
ATOM 1504 O O . GLU A 1 193 ? -0.851 -3.971 10.978 1.00 83.56 193 GLU A O 1
ATOM 1509 N N . TRP A 1 194 ? 0.223 -4.674 9.148 1.00 78.62 194 TRP A N 1
ATOM 1510 C CA . TRP A 1 194 ? -0.136 -6.079 9.359 1.00 78.62 194 TRP A CA 1
ATOM 1511 C C . TRP A 1 194 ? 0.558 -6.710 10.559 1.00 78.62 194 TRP A C 1
ATOM 1513 O O . TRP A 1 194 ? -0.054 -7.512 11.268 1.00 78.62 194 TRP A O 1
ATOM 1523 N N . THR A 1 195 ? 1.811 -6.344 10.829 1.00 78.25 195 THR A N 1
ATOM 1524 C CA . THR A 1 195 ? 2.508 -6.794 12.042 1.00 78.25 195 THR A CA 1
ATOM 1525 C C . THR A 1 195 ? 1.847 -6.235 13.298 1.00 78.25 195 THR A C 1
ATOM 1527 O O . THR A 1 195 ? 1.712 -6.976 14.275 1.00 78.25 195 THR A O 1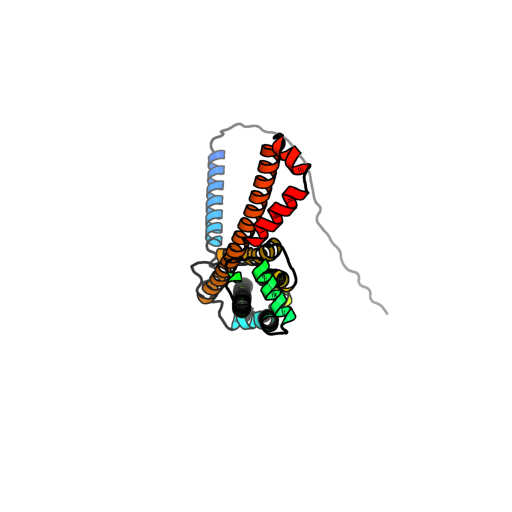
ATOM 1530 N N . ALA A 1 196 ? 1.333 -4.999 13.258 1.00 77.44 196 ALA A N 1
ATOM 1531 C CA . ALA A 1 196 ? 0.531 -4.447 14.344 1.00 77.44 196 ALA A CA 1
ATOM 1532 C C . ALA A 1 196 ? -0.741 -5.277 14.591 1.00 77.44 196 ALA A C 1
ATOM 1534 O O . ALA A 1 196 ? -1.025 -5.620 15.734 1.00 77.44 196 ALA A O 1
ATOM 1535 N N . TYR A 1 197 ? -1.458 -5.705 13.546 1.00 72.44 197 TYR A N 1
ATOM 1536 C CA . TYR A 1 197 ? -2.617 -6.596 13.713 1.00 72.44 197 TYR A CA 1
ATOM 1537 C C . TYR A 1 197 ? -2.263 -8.002 14.215 1.00 72.44 197 TYR A C 1
ATOM 1539 O O . TYR A 1 197 ? -2.999 -8.588 15.016 1.00 72.44 197 TYR A O 1
ATOM 1547 N N . ALA A 1 198 ? -1.149 -8.562 13.741 1.00 67.94 198 ALA A N 1
ATOM 1548 C CA . ALA A 1 198 ? -0.737 -9.927 14.053 1.00 67.94 198 ALA A CA 1
ATOM 1549 C C . ALA A 1 198 ? -0.157 -10.086 15.460 1.00 67.94 198 ALA A C 1
ATOM 1551 O O . ALA A 1 198 ? -0.472 -11.061 16.146 1.00 67.94 198 ALA A O 1
ATOM 1552 N N . LEU A 1 199 ? 0.680 -9.146 15.893 1.00 68.62 199 LEU A N 1
ATOM 1553 C CA . LEU A 1 199 ? 1.504 -9.302 17.092 1.00 68.62 199 LEU A CA 1
ATOM 1554 C C . LEU A 1 199 ? 1.045 -8.411 18.238 1.00 68.62 199 LEU A C 1
ATOM 1556 O O . LEU A 1 199 ? 1.186 -8.778 19.406 1.00 68.62 199 LEU A O 1
ATOM 1560 N N . CYS A 1 200 ? 0.472 -7.258 17.917 1.00 64.88 200 CYS A N 1
ATOM 1561 C CA . CYS A 1 200 ? 0.206 -6.237 18.901 1.00 64.88 200 CYS A CA 1
ATOM 1562 C C . CYS A 1 200 ? -1.285 -6.204 19.257 1.00 64.88 200 CYS A C 1
ATOM 1564 O O . CYS A 1 200 ? -2.182 -6.183 18.418 1.00 64.88 200 CYS A O 1
ATOM 1566 N N . ARG A 1 201 ? -1.571 -6.195 20.560 1.00 62.16 201 ARG A N 1
ATOM 1567 C CA . ARG A 1 201 ? -2.916 -5.945 21.089 1.00 62.16 201 ARG A CA 1
ATOM 1568 C C . ARG A 1 201 ? -3.132 -4.429 21.160 1.00 62.16 201 ARG A C 1
ATOM 1570 O O . ARG A 1 201 ? -3.379 -3.901 22.236 1.00 62.16 201 ARG A O 1
ATOM 1577 N N . THR A 1 202 ? -2.870 -3.736 20.057 1.00 55.59 202 THR A N 1
ATOM 1578 C CA . THR A 1 202 ? -2.581 -2.297 20.066 1.00 55.59 202 THR A CA 1
ATOM 1579 C C . THR A 1 202 ? -3.755 -1.426 19.690 1.00 55.59 202 THR A C 1
ATOM 1581 O O . THR A 1 202 ? -4.657 -1.818 18.948 1.00 55.59 202 THR A O 1
ATOM 1584 N N . ASP A 1 203 ? -3.658 -0.205 20.199 1.00 66.81 203 ASP A N 1
ATOM 1585 C CA . ASP A 1 203 ? -4.414 0.961 19.791 1.00 66.81 203 ASP A CA 1
ATOM 1586 C C . ASP A 1 203 ? -4.346 1.164 18.271 1.00 66.81 203 ASP A C 1
ATOM 1588 O O . ASP A 1 203 ? -3.343 0.876 17.612 1.00 66.81 203 ASP A O 1
ATOM 1592 N N . VAL A 1 204 ? -5.446 1.666 17.710 1.00 74.19 204 VAL A N 1
ATOM 1593 C CA . VAL A 1 204 ? -5.668 1.846 16.261 1.00 74.19 204 VAL A CA 1
ATOM 1594 C C . VAL A 1 204 ? -4.639 2.793 15.617 1.00 74.19 204 VAL A C 1
ATOM 1596 O O . VAL A 1 204 ? -4.504 2.820 14.398 1.00 74.19 204 VAL A O 1
ATOM 1599 N N . GLU A 1 205 ? -3.877 3.531 16.425 1.00 79.88 205 GLU A N 1
ATOM 1600 C CA . GLU A 1 205 ? -2.838 4.478 16.013 1.00 79.88 205 GLU A CA 1
ATOM 1601 C C . GLU A 1 205 ? -1.712 3.832 15.202 1.00 79.88 205 GLU A C 1
ATOM 1603 O O . GLU A 1 205 ? -1.302 4.379 14.183 1.00 79.88 205 GLU A O 1
ATOM 1608 N N . VAL A 1 206 ? -1.226 2.658 15.616 1.00 81.62 206 VAL A N 1
ATOM 1609 C CA . VAL A 1 206 ? -0.082 2.006 14.957 1.00 81.62 206 VAL A CA 1
ATOM 1610 C C . VAL A 1 206 ? -0.454 1.535 13.540 1.00 81.62 206 VAL A C 1
ATOM 1612 O O . VAL A 1 206 ? 0.237 1.923 12.595 1.00 81.62 206 VAL A O 1
ATOM 1615 N N . PRO A 1 207 ? -1.570 0.800 13.334 1.00 81.62 207 PRO A N 1
ATOM 1616 C CA . PRO A 1 207 ? -2.077 0.523 11.990 1.00 81.62 207 PRO A CA 1
ATOM 1617 C C . PRO A 1 207 ? -2.348 1.786 11.165 1.00 81.62 207 PRO A C 1
ATOM 1619 O O . PRO A 1 207 ? -2.061 1.810 9.972 1.00 81.62 207 PRO A O 1
ATOM 1622 N N . LEU A 1 208 ? -2.865 2.851 11.792 1.00 85.25 208 LEU A N 1
ATOM 1623 C CA . LEU A 1 208 ? -3.159 4.111 11.108 1.00 85.25 208 LEU A CA 1
ATOM 1624 C C . LEU A 1 208 ? -1.889 4.773 10.554 1.00 85.25 208 LEU A C 1
ATOM 1626 O O . LEU A 1 208 ? -1.897 5.245 9.419 1.00 85.25 208 LEU A O 1
ATOM 1630 N N . MET A 1 209 ? -0.792 4.769 11.316 1.00 87.00 209 MET A N 1
ATOM 1631 C CA . MET A 1 209 ? 0.506 5.265 10.843 1.00 87.00 209 MET A CA 1
ATOM 1632 C C . MET A 1 209 ? 1.051 4.420 9.686 1.00 87.00 209 MET A C 1
ATOM 1634 O O . MET A 1 209 ? 1.570 4.978 8.722 1.00 87.00 209 MET A O 1
ATOM 1638 N N . GLY A 1 210 ? 0.877 3.094 9.741 1.00 86.44 210 GLY A N 1
ATOM 1639 C CA . GLY A 1 210 ? 1.209 2.193 8.631 1.00 86.44 210 GLY A CA 1
ATOM 1640 C C . GLY A 1 210 ? 0.451 2.548 7.351 1.00 86.44 210 GLY A C 1
ATOM 1641 O O . GLY A 1 210 ? 1.071 2.774 6.315 1.00 86.44 210 GLY A O 1
ATOM 1642 N N . ALA A 1 211 ? -0.870 2.713 7.439 1.00 87.31 211 ALA A N 1
ATOM 1643 C CA . ALA A 1 211 ? -1.703 3.101 6.301 1.00 87.31 211 ALA A CA 1
ATOM 1644 C C . ALA A 1 211 ? -1.334 4.485 5.733 1.00 87.31 211 ALA A C 1
ATOM 1646 O O . ALA A 1 211 ? -1.364 4.680 4.518 1.00 87.31 211 ALA A O 1
ATOM 1647 N N . LEU A 1 212 ? -0.939 5.443 6.582 1.00 90.50 212 LEU A N 1
ATOM 1648 C CA . LEU A 1 212 ? -0.456 6.757 6.140 1.00 90.50 212 LEU A CA 1
ATOM 1649 C C . LEU A 1 212 ? 0.858 6.666 5.351 1.00 90.50 212 LEU A C 1
ATOM 1651 O O . LEU A 1 212 ? 1.009 7.372 4.353 1.00 90.50 212 LEU A O 1
ATOM 1655 N N . LEU A 1 213 ? 1.779 5.785 5.760 1.00 90.81 213 LEU A N 1
ATOM 1656 C CA . LEU A 1 213 ? 3.028 5.539 5.029 1.00 90.81 213 LEU A CA 1
ATOM 1657 C C . LEU A 1 213 ? 2.775 4.998 3.620 1.00 90.81 213 LEU A C 1
ATOM 1659 O O . LEU A 1 213 ? 3.543 5.310 2.718 1.00 90.81 213 LEU A O 1
ATOM 1663 N N . VAL A 1 214 ? 1.694 4.243 3.412 1.00 89.44 214 VAL A N 1
ATOM 1664 C CA . VAL A 1 214 ? 1.277 3.810 2.069 1.00 89.44 214 VAL A CA 1
ATOM 1665 C C . VAL A 1 214 ? 0.524 4.923 1.336 1.00 89.44 214 VAL A C 1
ATOM 1667 O O . VAL A 1 214 ? 0.685 5.103 0.136 1.00 89.44 214 VAL A O 1
ATOM 1670 N N . PHE A 1 215 ? -0.290 5.706 2.047 1.00 91.12 215 PHE A N 1
ATOM 1671 C CA . PHE A 1 215 ? -1.185 6.688 1.436 1.00 91.12 215 PHE A CA 1
ATOM 1672 C C . PHE A 1 215 ? -0.445 7.827 0.740 1.00 91.12 215 PHE A C 1
ATOM 1674 O O . PHE A 1 215 ? -0.773 8.156 -0.399 1.00 91.12 215 PHE A O 1
ATOM 1681 N N . PHE A 1 216 ? 0.530 8.451 1.407 1.00 90.06 216 PHE A N 1
ATOM 1682 C CA . PHE A 1 216 ? 1.197 9.631 0.850 1.00 90.06 216 PHE A CA 1
ATOM 1683 C C . PHE A 1 216 ? 1.958 9.343 -0.449 1.00 90.06 216 PHE A C 1
ATOM 1685 O O . PHE A 1 216 ? 1.788 10.116 -1.396 1.00 90.06 216 PHE A O 1
ATOM 1692 N N . PRO A 1 217 ? 2.748 8.257 -0.555 1.00 88.06 217 PRO A N 1
ATOM 1693 C CA . PRO A 1 217 ? 3.402 7.929 -1.811 1.00 88.06 217 PRO A CA 1
ATOM 1694 C C . PRO A 1 217 ? 2.408 7.581 -2.925 1.00 88.06 217 PRO A C 1
ATOM 1696 O O . PRO A 1 217 ? 2.553 8.097 -4.033 1.00 88.06 217 PRO A O 1
ATOM 1699 N N . SER A 1 218 ? 1.348 6.821 -2.629 1.00 86.19 218 SER A N 1
ATOM 1700 C CA . SER A 1 218 ? 0.313 6.502 -3.620 1.00 86.19 218 SER A CA 1
ATOM 1701 C C . SER A 1 218 ? -0.458 7.744 -4.085 1.00 86.19 218 SER A C 1
ATOM 1703 O O . SER A 1 218 ? -0.787 7.874 -5.264 1.00 86.19 218 SER A O 1
ATOM 1705 N N . LEU A 1 219 ? -0.724 8.695 -3.181 1.00 88.31 219 LEU A N 1
ATOM 1706 C CA . LEU A 1 219 ? -1.333 9.982 -3.518 1.00 88.31 219 LEU A CA 1
ATOM 1707 C C . LEU A 1 219 ? -0.410 10.799 -4.423 1.00 88.31 219 LEU A C 1
ATOM 1709 O O . LEU A 1 219 ? -0.856 11.313 -5.444 1.00 88.31 219 LEU A O 1
ATOM 1713 N N . TYR A 1 220 ? 0.875 10.891 -4.076 1.00 87.00 220 TYR A N 1
ATOM 1714 C CA . TYR A 1 220 ? 1.870 11.590 -4.886 1.00 87.00 220 TYR A CA 1
ATOM 1715 C C . TYR A 1 220 ? 1.973 10.997 -6.297 1.00 87.00 220 TYR A C 1
ATOM 1717 O O . TYR A 1 220 ? 1.928 11.728 -7.286 1.00 87.00 220 TYR A O 1
ATOM 1725 N N . GLN A 1 221 ? 2.037 9.671 -6.412 1.00 83.81 221 GLN A N 1
ATOM 1726 C CA . GLN A 1 221 ? 2.048 8.991 -7.705 1.00 83.81 221 GLN A CA 1
ATOM 1727 C C . GLN A 1 221 ? 0.760 9.232 -8.495 1.00 83.81 221 GLN A C 1
ATOM 1729 O O . GLN A 1 221 ? 0.818 9.477 -9.693 1.00 83.81 221 GLN A O 1
ATOM 1734 N N . SER A 1 222 ? -0.401 9.235 -7.837 1.00 84.75 222 SER A N 1
ATOM 1735 C CA . SER A 1 222 ? -1.669 9.501 -8.519 1.00 84.75 222 SER A CA 1
ATOM 1736 C C . SER A 1 222 ? -1.789 10.943 -9.015 1.00 84.75 222 SER A C 1
ATOM 1738 O O . SER A 1 222 ? -2.389 11.169 -10.060 1.00 84.75 222 SER A O 1
ATOM 1740 N N . LEU A 1 223 ? -1.237 11.913 -8.280 1.00 84.25 223 LEU A N 1
ATOM 1741 C CA . LEU A 1 223 ? -1.242 13.331 -8.661 1.00 84.25 223 LEU A CA 1
ATOM 1742 C C . LEU A 1 223 ? -0.244 13.655 -9.779 1.00 84.25 223 LEU A C 1
ATOM 1744 O O . LEU A 1 223 ? -0.394 14.668 -10.454 1.00 84.25 223 LEU A O 1
ATOM 1748 N N . THR A 1 224 ? 0.777 12.818 -9.959 1.00 79.25 224 THR A N 1
ATOM 1749 C CA . THR A 1 224 ? 1.812 12.983 -10.992 1.00 79.25 224 THR A CA 1
ATOM 1750 C C . THR A 1 224 ? 1.483 12.241 -12.291 1.00 79.25 224 THR A C 1
ATOM 1752 O O . THR A 1 224 ? 2.268 12.290 -13.240 1.00 79.25 224 THR A O 1
ATOM 1755 N N . LEU A 1 225 ? 0.331 11.565 -12.357 1.00 75.69 225 LEU A N 1
ATOM 1756 C CA . LEU A 1 225 ? -0.189 10.977 -13.590 1.00 75.69 225 LEU A CA 1
ATOM 1757 C C . LEU A 1 225 ? -0.749 12.071 -14.495 1.00 75.69 225 LEU A C 1
ATOM 1759 O O . LEU A 1 225 ? -1.612 12.847 -14.084 1.00 75.69 225 LEU A O 1
ATOM 1763 N N . ASP A 1 226 ? -0.310 12.076 -15.750 1.00 70.69 226 ASP A N 1
ATOM 1764 C CA . ASP A 1 226 ? -0.928 12.912 -16.770 1.00 70.69 226 ASP A CA 1
ATOM 1765 C C . ASP A 1 226 ? -2.082 12.152 -17.448 1.00 70.69 226 ASP A C 1
ATOM 1767 O O . ASP A 1 226 ? -1.984 10.979 -17.814 1.00 70.69 226 ASP A O 1
ATOM 1771 N N . SER A 1 227 ? -3.199 12.846 -17.658 1.00 64.25 227 SER A N 1
ATOM 1772 C CA . SER A 1 227 ? -4.363 12.363 -18.408 1.00 64.25 227 SER A CA 1
ATOM 1773 C C . SER A 1 227 ? -4.030 11.928 -19.845 1.00 64.25 227 SER A C 1
ATOM 1775 O O . SER A 1 227 ? -4.766 11.123 -20.440 1.00 64.25 227 SER A O 1
ATOM 1777 N N . THR A 1 228 ? -2.921 12.447 -20.386 1.00 66.75 228 THR A N 1
ATOM 1778 C CA . THR A 1 228 ? -2.445 12.194 -21.749 1.00 66.75 228 THR A CA 1
ATOM 1779 C C . THR A 1 228 ? -1.562 10.950 -21.891 1.00 66.75 228 THR A C 1
ATOM 1781 O O . THR A 1 228 ? -1.154 10.632 -23.012 1.00 66.75 228 THR A O 1
ATOM 1784 N N . GLU A 1 229 ? -1.315 10.208 -20.801 1.00 71.06 229 GLU A N 1
ATOM 1785 C CA . GLU A 1 229 ? -0.496 8.995 -20.840 1.00 71.06 229 GLU A CA 1
ATOM 1786 C C . GLU A 1 229 ? -1.056 7.945 -21.826 1.00 71.06 229 GLU A C 1
ATOM 1788 O O . GLU A 1 229 ? -2.259 7.645 -21.813 1.00 71.06 229 GLU A O 1
ATOM 1793 N N . PRO A 1 230 ? -0.196 7.357 -22.683 1.00 75.00 230 PRO A N 1
ATOM 1794 C CA . PRO A 1 230 ? -0.613 6.362 -23.671 1.00 75.00 230 PRO A CA 1
ATOM 1795 C C . PRO A 1 230 ? -1.018 5.031 -23.022 1.00 75.00 230 PRO A C 1
ATOM 1797 O O . PRO A 1 230 ? -1.892 4.328 -23.534 1.00 75.00 230 PRO A O 1
ATOM 1800 N N . ASP A 1 231 ? -0.416 4.697 -21.878 1.00 81.81 231 ASP A N 1
ATOM 1801 C CA . ASP A 1 231 ? -0.602 3.423 -21.197 1.00 81.81 231 ASP A CA 1
ATOM 1802 C C . ASP A 1 231 ? -1.687 3.549 -20.116 1.00 81.81 231 ASP A C 1
ATOM 1804 O O . ASP A 1 231 ? -1.484 4.119 -19.047 1.00 81.81 231 ASP A O 1
ATOM 1808 N N . ARG A 1 232 ? -2.876 2.989 -20.376 1.00 85.38 232 ARG A N 1
ATOM 1809 C CA . ARG A 1 232 ? -4.011 3.070 -19.436 1.00 85.38 232 ARG A CA 1
ATOM 1810 C C . ARG A 1 232 ? -3.895 2.110 -18.251 1.00 85.38 232 ARG A C 1
ATOM 1812 O O . ARG A 1 232 ? -4.414 2.406 -17.183 1.00 85.38 232 ARG A O 1
ATOM 1819 N N . LEU A 1 233 ? -3.252 0.955 -18.422 1.00 87.25 233 LEU A N 1
ATOM 1820 C CA . LEU A 1 233 ? -3.155 -0.061 -17.366 1.00 87.25 233 LEU A CA 1
ATOM 1821 C C . LEU A 1 233 ? -2.415 0.452 -16.108 1.00 87.25 233 LEU A C 1
ATOM 1823 O O . LEU A 1 233 ? -2.961 0.288 -15.018 1.00 87.25 233 LEU A O 1
ATOM 1827 N N . PRO A 1 234 ? -1.245 1.111 -16.217 1.00 86.12 234 PRO A N 1
ATOM 1828 C CA . PRO A 1 234 ? -0.552 1.698 -15.072 1.00 86.12 234 PRO A CA 1
ATOM 1829 C C . PRO A 1 234 ? -1.401 2.736 -14.344 1.00 86.12 234 PRO A C 1
ATOM 1831 O O . PRO A 1 234 ? -1.523 2.660 -13.126 1.00 86.12 234 PRO A O 1
ATOM 1834 N N . LEU A 1 235 ? -2.092 3.606 -15.089 1.00 87.31 235 LEU A N 1
ATOM 1835 C CA . LEU A 1 235 ? -3.036 4.576 -14.535 1.00 87.31 235 LEU A CA 1
ATOM 1836 C C . LEU A 1 235 ? -4.099 3.889 -13.659 1.00 87.31 235 LEU A C 1
ATOM 1838 O O . LEU A 1 235 ? -4.316 4.302 -12.519 1.00 87.31 235 LEU A O 1
ATOM 1842 N N . TRP A 1 236 ? -4.737 2.823 -14.155 1.00 90.38 236 TRP A N 1
ATOM 1843 C CA . TRP A 1 236 ? -5.729 2.070 -13.380 1.00 90.38 236 TRP A CA 1
ATOM 1844 C C . TRP A 1 236 ? -5.133 1.435 -12.125 1.00 90.38 236 TRP A C 1
ATOM 1846 O O . TRP A 1 236 ? -5.776 1.463 -11.075 1.00 90.38 236 TRP A O 1
ATOM 1856 N N . ILE A 1 237 ? -3.921 0.880 -12.208 1.00 91.25 237 ILE A N 1
ATOM 1857 C CA . ILE A 1 237 ? -3.260 0.263 -11.054 1.00 91.25 237 ILE A CA 1
ATOM 1858 C C . ILE A 1 237 ? -2.916 1.316 -9.999 1.00 91.25 237 ILE A C 1
ATOM 1860 O O . ILE A 1 237 ? -3.277 1.123 -8.841 1.00 91.25 237 ILE A O 1
ATOM 1864 N N . THR A 1 238 ? -2.310 2.445 -10.369 1.00 89.50 238 THR A N 1
ATOM 1865 C CA . THR A 1 238 ? -1.958 3.510 -9.416 1.00 89.50 238 THR A CA 1
ATOM 1866 C C . THR A 1 238 ? -3.196 4.067 -8.709 1.00 89.50 238 THR A C 1
ATOM 1868 O O . THR A 1 238 ? -3.207 4.190 -7.484 1.00 89.50 238 THR A O 1
ATOM 1871 N N . HIS A 1 239 ? -4.288 4.313 -9.442 1.00 91.25 239 HIS A N 1
ATOM 1872 C CA . HIS A 1 239 ? -5.549 4.741 -8.828 1.00 91.25 239 HIS A CA 1
ATOM 1873 C C . HIS A 1 239 ? -6.154 3.649 -7.940 1.00 91.25 239 HIS A C 1
ATOM 1875 O O . HIS A 1 239 ? -6.667 3.946 -6.864 1.00 91.25 239 HIS A O 1
ATOM 1881 N N . SER A 1 240 ? -6.076 2.379 -8.348 1.00 93.44 240 S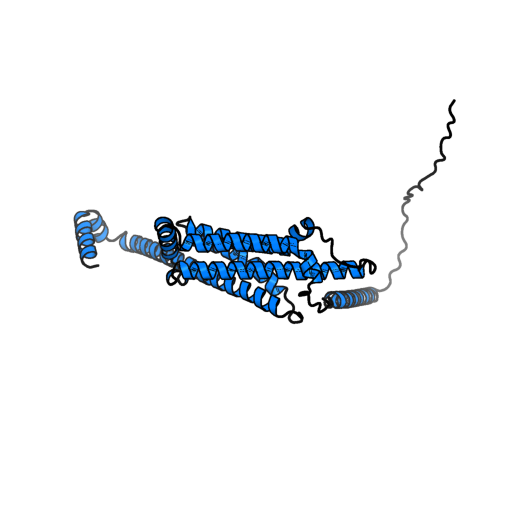ER A N 1
ATOM 1882 C CA . SER A 1 240 ? -6.558 1.258 -7.533 1.00 93.44 240 SER A CA 1
ATOM 1883 C C . SER A 1 240 ? -5.791 1.153 -6.217 1.00 93.44 240 SER A C 1
ATOM 1885 O O . SER A 1 240 ? -6.416 0.955 -5.175 1.00 93.44 240 SER A O 1
ATOM 1887 N N . VAL A 1 241 ? -4.466 1.343 -6.235 1.00 92.25 241 VAL A N 1
ATOM 1888 C CA . VAL A 1 241 ? -3.650 1.428 -5.015 1.00 92.25 241 VAL A CA 1
ATOM 1889 C C . VAL A 1 241 ? -4.129 2.594 -4.152 1.00 92.25 241 VAL A C 1
ATOM 1891 O O . VAL A 1 241 ? -4.463 2.373 -2.990 1.00 92.25 241 VAL A O 1
ATOM 1894 N N . LEU A 1 242 ? -4.259 3.802 -4.714 1.00 93.19 242 LEU A N 1
ATOM 1895 C CA . LEU A 1 242 ? -4.724 4.979 -3.974 1.00 93.19 242 LEU A CA 1
ATOM 1896 C C . LEU A 1 242 ? -6.091 4.749 -3.316 1.00 93.19 242 LEU A C 1
ATOM 1898 O O . LEU A 1 242 ? -6.244 5.002 -2.122 1.00 93.19 242 LEU A O 1
ATOM 1902 N N . PHE A 1 243 ? -7.084 4.266 -4.066 1.00 94.12 243 PHE A N 1
ATOM 1903 C CA . PHE A 1 243 ? -8.429 4.038 -3.537 1.00 94.12 243 PHE A CA 1
ATOM 1904 C C . PHE A 1 243 ? -8.452 2.937 -2.479 1.00 94.12 243 PHE A C 1
ATOM 1906 O O . PHE A 1 243 ? -9.152 3.077 -1.476 1.00 94.12 243 PHE A O 1
ATOM 1913 N N . THR A 1 244 ? -7.662 1.876 -2.661 1.00 92.44 244 THR A N 1
ATOM 1914 C CA . THR A 1 244 ? -7.525 0.802 -1.668 1.00 92.44 244 THR A CA 1
ATOM 1915 C C . THR A 1 244 ? -6.930 1.350 -0.374 1.00 92.44 244 THR A C 1
ATOM 1917 O O . THR A 1 244 ? -7.498 1.156 0.700 1.00 92.44 244 THR A O 1
ATOM 1920 N N . THR A 1 245 ? -5.845 2.117 -0.470 1.00 91.56 245 THR A N 1
ATOM 1921 C CA . THR A 1 245 ? -5.185 2.722 0.688 1.00 91.56 245 THR A CA 1
ATOM 1922 C C . THR A 1 245 ? -6.070 3.765 1.376 1.00 91.56 245 THR A C 1
ATOM 1924 O O . THR A 1 245 ? -6.162 3.790 2.602 1.00 91.56 245 THR A O 1
ATOM 1927 N N . LEU A 1 246 ? -6.788 4.596 0.613 1.00 93.19 246 LEU A N 1
ATOM 1928 C CA . LEU A 1 246 ? -7.744 5.569 1.150 1.00 93.19 246 LEU A CA 1
ATOM 1929 C C . LEU A 1 246 ? -8.898 4.875 1.882 1.00 93.19 246 LEU A C 1
ATOM 1931 O O . LEU A 1 246 ? -9.323 5.325 2.947 1.00 93.19 246 LEU A O 1
ATOM 1935 N N . PHE A 1 247 ? -9.397 3.769 1.331 1.00 91.19 247 PHE A N 1
ATOM 1936 C CA . PHE A 1 247 ? -10.434 2.964 1.962 1.00 91.19 247 PHE A CA 1
ATOM 1937 C C . PHE A 1 247 ? -9.966 2.377 3.300 1.00 91.19 247 PHE A C 1
ATOM 1939 O O . PHE A 1 247 ? -10.687 2.472 4.300 1.00 91.19 247 PHE A O 1
ATOM 1946 N N . VAL A 1 248 ? -8.747 1.828 3.345 1.00 89.06 248 VAL A N 1
ATOM 1947 C CA . VAL A 1 248 ? -8.120 1.350 4.586 1.00 89.06 248 VAL A CA 1
ATOM 1948 C C . VAL A 1 248 ? -8.003 2.501 5.584 1.00 89.06 248 VAL A C 1
ATOM 1950 O O . VAL A 1 248 ? -8.539 2.411 6.690 1.00 89.06 248 VAL A O 1
ATOM 1953 N N . LEU A 1 249 ? -7.419 3.629 5.174 1.00 90.88 249 LEU A N 1
ATOM 1954 C CA . LEU A 1 249 ? -7.247 4.813 6.015 1.00 90.88 249 LEU A CA 1
ATOM 1955 C C . LEU A 1 249 ? -8.578 5.311 6.591 1.00 90.88 249 LEU A C 1
ATOM 1957 O O . LEU A 1 249 ? -8.657 5.637 7.778 1.00 90.88 249 LEU A O 1
ATOM 1961 N N . PHE A 1 250 ? -9.641 5.328 5.787 1.00 89.50 250 PHE A N 1
ATOM 1962 C CA . PHE A 1 250 ? -10.983 5.691 6.232 1.00 89.50 250 PHE A CA 1
ATOM 1963 C C . PHE A 1 250 ? -11.510 4.727 7.303 1.00 89.50 250 PHE A C 1
ATOM 1965 O O . PHE A 1 250 ? -12.015 5.168 8.341 1.00 89.50 250 PHE A O 1
ATOM 1972 N N . CYS A 1 251 ? -11.361 3.416 7.095 1.00 85.81 251 CYS A N 1
ATOM 1973 C CA . CYS A 1 251 ? -11.786 2.398 8.056 1.00 85.81 251 CYS A CA 1
ATOM 1974 C C . CYS A 1 251 ? -11.064 2.545 9.403 1.00 85.81 251 CYS A C 1
ATOM 1976 O O . CYS A 1 251 ? -11.700 2.458 10.463 1.00 85.81 251 CYS A O 1
ATOM 1978 N N . LEU A 1 252 ? -9.757 2.810 9.371 1.00 85.06 252 LEU A N 1
ATOM 1979 C CA . LEU A 1 252 ? -8.935 3.020 10.562 1.00 85.06 252 LEU A CA 1
ATOM 1980 C C . LEU A 1 252 ? -9.279 4.329 11.265 1.00 85.06 252 LEU A C 1
ATOM 1982 O O . LEU A 1 252 ? -9.591 4.321 12.456 1.00 85.06 252 LEU A O 1
ATOM 1986 N N . SER A 1 253 ? -9.330 5.433 10.521 1.00 85.88 253 SER A N 1
ATOM 1987 C CA . SER A 1 253 ? -9.617 6.770 11.052 1.00 85.88 253 SER A CA 1
ATOM 1988 C C . SER A 1 253 ? -10.992 6.830 11.710 1.00 85.88 253 SER A C 1
ATOM 1990 O O . SER A 1 253 ? -11.131 7.317 12.832 1.00 85.88 253 SER A O 1
ATOM 1992 N N . ARG A 1 254 ? -12.019 6.262 11.065 1.00 84.75 254 ARG A N 1
ATOM 1993 C CA . ARG A 1 254 ? -13.368 6.177 11.640 1.00 84.75 254 ARG A CA 1
ATOM 1994 C C . ARG A 1 254 ? -13.359 5.429 12.969 1.00 84.75 254 ARG A C 1
ATOM 1996 O O . ARG A 1 254 ? -14.021 5.840 13.921 1.00 84.75 254 ARG A O 1
ATOM 2003 N N . THR A 1 255 ? -12.628 4.322 13.027 1.00 81.62 255 THR A N 1
ATOM 2004 C CA . THR A 1 255 ? -12.540 3.492 14.229 1.00 81.62 255 THR A CA 1
ATOM 2005 C C . THR A 1 255 ? -11.819 4.233 15.350 1.00 81.62 255 THR A C 1
ATOM 2007 O O . THR A 1 255 ? -12.332 4.287 16.467 1.00 81.62 255 THR A O 1
ATOM 2010 N N . PHE A 1 256 ? -10.698 4.882 15.033 1.00 83.19 256 PHE A N 1
ATOM 2011 C CA . PHE A 1 256 ? -9.945 5.729 15.953 1.00 83.19 256 PHE A CA 1
ATOM 2012 C C . PHE A 1 256 ? -10.818 6.843 16.550 1.00 83.19 256 PHE A C 1
ATOM 2014 O O . PHE A 1 256 ? -10.919 6.968 17.771 1.00 83.19 256 PHE A O 1
ATOM 2021 N N . VAL A 1 257 ? -11.534 7.599 15.710 1.00 85.62 257 VAL A N 1
ATOM 2022 C CA . VAL A 1 257 ? -12.432 8.677 16.161 1.00 85.62 257 VAL A CA 1
ATOM 2023 C C . VAL A 1 257 ? -13.549 8.133 17.053 1.00 85.62 257 VAL A C 1
ATOM 2025 O O . VAL A 1 257 ? -13.830 8.703 18.104 1.00 85.62 257 VAL A O 1
ATOM 2028 N N . MET A 1 258 ? -14.171 7.009 16.687 1.00 83.06 258 MET A N 1
ATOM 2029 C CA . MET A 1 258 ? -15.263 6.413 17.467 1.00 83.06 258 MET A CA 1
ATOM 2030 C C . MET A 1 258 ? -14.815 5.894 18.837 1.00 83.06 258 MET A C 1
ATOM 2032 O O . MET A 1 258 ? -15.569 6.007 19.806 1.00 83.06 258 MET A O 1
ATOM 2036 N N . VAL A 1 259 ? -13.622 5.298 18.927 1.00 81.50 259 VAL A N 1
ATOM 2037 C CA . VAL A 1 259 ? -13.057 4.820 20.197 1.00 81.50 259 VAL A CA 1
ATOM 2038 C C . VAL A 1 259 ? -12.744 6.007 21.104 1.00 81.50 259 VAL A C 1
ATOM 2040 O O . VAL A 1 259 ? -13.243 6.047 22.228 1.00 81.50 259 VAL A O 1
ATOM 2043 N N . ASN A 1 260 ? -12.028 7.011 20.592 1.00 83.25 260 ASN A N 1
ATOM 2044 C CA . ASN A 1 260 ? -11.692 8.213 21.355 1.00 83.25 260 ASN A CA 1
ATOM 2045 C C . ASN A 1 260 ? -12.934 8.996 21.787 1.00 83.25 260 ASN A C 1
ATOM 2047 O O . ASN A 1 260 ? -13.042 9.394 22.942 1.00 83.25 260 ASN A O 1
ATOM 2051 N N . TYR A 1 261 ? -13.928 9.141 20.909 1.00 86.12 261 TYR A N 1
ATOM 2052 C CA . TYR A 1 261 ? -15.188 9.795 21.254 1.00 86.12 261 TYR A CA 1
ATOM 2053 C C . TYR A 1 261 ? -15.917 9.089 22.406 1.00 86.12 261 TYR A C 1
ATOM 2055 O O . TYR A 1 261 ? -16.436 9.749 23.306 1.00 86.12 261 TYR A O 1
ATOM 2063 N N . LYS A 1 262 ? -15.951 7.748 22.413 1.00 84.50 262 LYS A N 1
ATOM 2064 C CA . LYS A 1 262 ? -16.562 6.981 23.511 1.00 84.50 262 LYS A CA 1
ATOM 2065 C C . LYS A 1 262 ? -15.806 7.168 24.822 1.00 84.50 262 LYS A C 1
ATOM 2067 O O . LYS A 1 262 ? -16.456 7.406 25.834 1.00 84.50 262 LYS A O 1
ATOM 2072 N N . LEU A 1 263 ? -14.474 7.114 24.789 1.00 85.06 263 LEU A N 1
ATOM 2073 C CA . LEU A 1 263 ? -13.636 7.331 25.971 1.00 85.06 263 LEU A CA 1
ATOM 2074 C C . LEU A 1 263 ? -13.850 8.733 26.555 1.00 85.06 263 LEU A C 1
ATOM 2076 O O . LEU A 1 263 ? -14.158 8.860 27.737 1.00 85.06 263 LEU A O 1
ATOM 2080 N N . ILE A 1 264 ? -13.813 9.768 25.710 1.00 87.56 264 ILE A N 1
ATOM 2081 C CA . ILE A 1 264 ? -14.064 11.157 26.118 1.00 87.56 264 ILE A CA 1
ATOM 2082 C C . ILE A 1 264 ? -15.479 11.309 26.685 1.00 87.56 264 ILE A C 1
ATOM 2084 O O . ILE A 1 264 ? -15.672 11.961 27.707 1.00 87.56 264 ILE A O 1
ATOM 2088 N N . LYS A 1 265 ? -16.490 10.693 26.061 1.00 88.06 265 LYS A N 1
ATOM 2089 C CA . LYS A 1 265 ? -17.875 10.740 26.550 1.00 88.06 265 LYS A CA 1
ATOM 2090 C C . LYS A 1 265 ? -18.032 10.051 27.908 1.00 88.06 265 LYS A C 1
ATOM 2092 O O . LYS A 1 265 ? -18.758 10.555 28.764 1.00 88.06 265 LYS A O 1
ATOM 2097 N N . GLU A 1 266 ? -17.388 8.905 28.112 1.00 87.81 266 GLU A N 1
ATOM 2098 C CA . GLU A 1 266 ? -17.390 8.185 29.391 1.00 87.81 266 GLU A CA 1
ATOM 2099 C C . GLU A 1 266 ? -16.693 8.991 30.490 1.00 87.81 266 GLU A C 1
ATOM 2101 O O . GLU A 1 266 ? -17.231 9.121 31.591 1.00 87.81 266 GLU A O 1
ATOM 2106 N N . GLU A 1 267 ? -15.544 9.589 30.181 1.00 88.38 267 GLU A N 1
ATOM 2107 C CA . GLU A 1 267 ? -14.799 10.449 31.096 1.00 88.38 267 GLU A CA 1
ATOM 2108 C C . GLU A 1 267 ? -15.585 11.718 31.443 1.00 88.38 267 GLU A C 1
ATOM 2110 O O . GLU A 1 267 ? -15.775 12.023 32.622 1.00 88.38 267 GLU A O 1
ATOM 2115 N N . TYR A 1 268 ? -16.158 12.394 30.445 1.00 86.06 268 TYR A N 1
ATOM 2116 C CA . TYR A 1 268 ? -17.026 13.552 30.646 1.00 86.06 268 TYR A CA 1
ATOM 2117 C C . TYR A 1 268 ? -18.229 13.208 31.529 1.00 86.06 268 TYR A C 1
ATOM 2119 O O . TYR A 1 268 ? -18.491 13.900 32.511 1.00 86.06 268 TYR A O 1
ATOM 2127 N N . ASN A 1 269 ? -18.924 12.099 31.253 1.00 85.06 269 ASN A N 1
ATOM 2128 C CA . ASN A 1 269 ? -20.046 11.645 32.075 1.00 85.06 269 ASN A CA 1
ATOM 2129 C C . ASN A 1 269 ? -19.610 11.305 33.503 1.00 85.06 269 ASN A C 1
ATOM 2131 O O . ASN A 1 269 ? -20.327 11.617 34.454 1.00 85.06 269 ASN A O 1
ATOM 2135 N N . LYS A 1 270 ? -18.435 10.697 33.684 1.00 83.31 270 LYS A N 1
ATOM 2136 C CA . LYS A 1 270 ? -17.874 10.397 35.005 1.00 83.31 270 LYS A CA 1
ATOM 2137 C C . LYS A 1 270 ? -17.558 11.677 35.776 1.00 83.31 270 LYS A C 1
ATOM 2139 O O . LYS A 1 270 ? -17.898 11.762 36.954 1.00 83.31 270 LYS A O 1
ATOM 2144 N N . HIS A 1 271 ? -16.961 12.679 35.132 1.00 83.81 271 HIS A N 1
ATOM 2145 C CA . HIS A 1 271 ? -16.693 13.981 35.744 1.00 83.81 271 HIS A CA 1
ATOM 2146 C C . HIS A 1 271 ? -17.974 14.745 36.068 1.00 83.81 271 HIS A C 1
ATOM 2148 O O . HIS A 1 271 ? -18.101 15.246 37.182 1.00 83.81 271 HIS A O 1
ATOM 2154 N N . LEU A 1 272 ? -18.939 14.764 35.150 1.00 82.25 272 LEU A N 1
ATOM 2155 C CA . LEU A 1 272 ? -20.242 15.393 35.342 1.00 82.25 272 LEU A CA 1
ATOM 2156 C C . LEU A 1 272 ? -21.022 14.729 36.486 1.00 82.25 272 LEU A C 1
ATOM 2158 O O . LEU A 1 272 ? -21.594 15.411 37.328 1.00 82.25 272 LEU A O 1
ATOM 2162 N N . THR A 1 273 ? -20.995 13.398 36.579 1.00 78.19 273 THR A N 1
ATOM 2163 C CA . THR A 1 273 ? -21.613 12.667 37.697 1.00 78.19 273 THR A CA 1
ATOM 2164 C C . THR A 1 273 ? -20.853 12.938 39.000 1.00 78.19 273 THR A C 1
ATOM 2166 O O . THR A 1 273 ? -21.444 13.188 40.046 1.00 78.19 273 THR A O 1
ATOM 2169 N N . ASN A 1 274 ? -19.523 12.963 38.970 1.00 77.06 274 ASN A N 1
ATOM 2170 C CA . ASN A 1 274 ? -18.744 13.276 40.162 1.00 77.06 274 ASN A CA 1
ATOM 2171 C C . ASN A 1 274 ? -18.922 14.725 40.632 1.00 77.06 274 ASN A C 1
ATOM 2173 O O . ASN A 1 274 ? -18.815 14.943 41.832 1.00 77.06 274 ASN A O 1
ATOM 2177 N N . SER A 1 275 ? -19.191 15.690 39.744 1.00 75.62 275 SER A N 1
ATOM 2178 C CA . SER A 1 275 ? -19.447 17.088 40.112 1.00 75.62 275 SER A CA 1
ATOM 2179 C C . SER A 1 275 ? -20.892 17.310 40.567 1.00 75.62 275 SER A C 1
ATOM 2181 O O . SER A 1 275 ? -21.099 17.846 41.652 1.00 75.62 275 SER A O 1
ATOM 2183 N N . LEU A 1 276 ? -21.886 16.816 39.817 1.00 69.88 276 LEU A N 1
ATOM 2184 C CA . LEU A 1 276 ? -23.314 16.954 40.146 1.00 69.88 276 LEU A CA 1
ATOM 2185 C C . LEU A 1 276 ? -23.692 16.274 41.467 1.00 69.88 276 LEU A C 1
ATOM 2187 O O . LEU A 1 276 ? -24.608 16.723 42.156 1.00 69.88 276 LEU A O 1
ATOM 2191 N N . TYR A 1 277 ? -23.008 15.187 41.827 1.00 63.94 277 TYR A N 1
ATOM 2192 C CA . TYR A 1 277 ? -23.335 14.394 43.011 1.00 63.94 277 TYR A CA 1
ATOM 2193 C C . TYR A 1 277 ? -22.332 14.555 44.167 1.00 63.94 277 TYR A C 1
ATOM 2195 O O . TYR A 1 277 ? -22.517 13.923 45.209 1.00 63.94 277 TYR A O 1
ATOM 2203 N N . LYS A 1 278 ? -21.299 15.408 44.034 1.00 60.16 278 LYS A N 1
ATOM 2204 C CA . LYS A 1 278 ? -20.282 15.636 45.084 1.00 60.16 278 LYS A CA 1
ATOM 2205 C C . LYS A 1 278 ? -20.873 16.212 46.374 1.00 60.16 278 LYS A C 1
ATOM 2207 O O . LYS A 1 278 ? -20.446 15.833 47.464 1.00 60.16 278 LYS A O 1
ATOM 2212 N N . ASP A 1 279 ? -21.868 17.088 46.229 1.00 61.00 279 ASP A N 1
ATOM 2213 C CA . ASP A 1 279 ? -22.418 17.893 47.325 1.00 61.00 279 ASP A CA 1
ATOM 2214 C C . ASP A 1 279 ? -23.788 17.413 47.831 1.00 61.00 279 ASP A C 1
ATOM 2216 O O . ASP A 1 279 ? -24.318 17.949 48.805 1.00 61.00 279 ASP A O 1
ATOM 2220 N N . ARG A 1 280 ? -24.357 16.347 47.250 1.00 64.69 280 ARG A N 1
ATOM 2221 C CA . ARG A 1 280 ? -25.582 15.739 47.791 1.00 64.69 280 ARG A CA 1
ATOM 2222 C C . ARG A 1 280 ? -25.272 14.891 49.026 1.00 64.69 280 ARG A C 1
ATOM 2224 O O . ARG A 1 280 ? -24.514 13.922 48.949 1.00 64.69 280 ARG A O 1
ATOM 2231 N N . LYS A 1 281 ? -25.935 15.199 50.151 1.00 63.50 281 LYS A N 1
ATOM 2232 C CA . LYS A 1 281 ? -25.868 14.416 51.405 1.00 63.50 281 LYS A CA 1
ATOM 2233 C C . LYS A 1 281 ? -26.152 12.923 51.181 1.00 63.50 281 LYS A C 1
ATOM 2235 O O . LYS A 1 281 ? -25.421 12.091 51.708 1.00 63.50 281 LYS A O 1
ATOM 2240 N N . GLU A 1 282 ? -27.107 12.599 50.309 1.00 67.62 282 GLU A N 1
ATOM 2241 C CA . GLU A 1 282 ? -27.490 11.225 49.938 1.00 67.62 282 GLU A CA 1
ATOM 2242 C C . GLU A 1 282 ? -26.316 10.387 49.394 1.00 67.62 282 GLU A C 1
ATOM 2244 O O . GLU A 1 282 ? -26.218 9.192 49.657 1.00 67.62 282 GLU A O 1
ATOM 2249 N N . MET A 1 283 ? -25.383 11.001 48.657 1.00 61.97 283 MET A N 1
ATOM 2250 C CA . MET A 1 283 ? -24.239 10.297 48.061 1.00 61.97 283 MET A CA 1
ATOM 2251 C C . MET A 1 283 ? -23.089 10.095 49.057 1.00 61.97 283 MET A C 1
ATOM 2253 O O . MET A 1 283 ? -2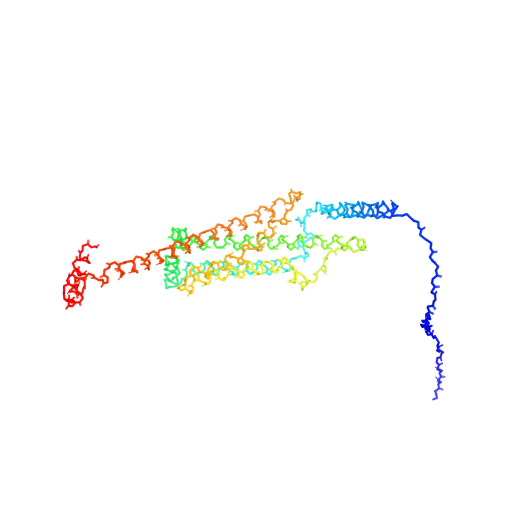2.378 9.091 48.981 1.00 61.97 283 MET A O 1
ATOM 2257 N N . LYS A 1 284 ? -22.937 10.998 50.039 1.00 63.12 284 LYS A N 1
ATOM 2258 C CA . LYS A 1 284 ? -22.061 10.773 51.204 1.00 63.12 284 LYS A CA 1
ATOM 2259 C C . LYS A 1 284 ? -22.572 9.613 52.062 1.00 63.12 284 LYS A C 1
ATOM 2261 O O . LYS A 1 284 ? -21.767 8.814 52.529 1.00 63.12 284 LYS A O 1
ATOM 2266 N N . GLU A 1 285 ? -23.889 9.490 52.201 1.00 66.75 285 GLU A N 1
ATOM 2267 C CA . GLU A 1 285 ? -24.553 8.425 52.961 1.00 66.75 285 GLU A CA 1
ATOM 2268 C C . GLU A 1 285 ? -24.524 7.063 52.237 1.00 66.75 285 GLU A C 1
ATOM 2270 O O . GLU A 1 285 ? -24.331 6.017 52.851 1.00 66.75 285 GLU A O 1
ATOM 2275 N N . LEU A 1 286 ? -24.615 7.058 50.903 1.00 64.44 286 LEU A N 1
ATOM 2276 C CA . LEU A 1 286 ? -24.399 5.859 50.082 1.00 64.44 286 LEU A CA 1
ATOM 2277 C C . LEU A 1 286 ? -22.934 5.399 50.075 1.00 64.44 286 LEU A C 1
ATOM 2279 O O . LEU A 1 286 ? -22.673 4.198 50.064 1.00 64.44 286 LEU A O 1
ATOM 2283 N N . LYS A 1 287 ? -21.963 6.324 50.104 1.00 65.31 287 LYS A N 1
ATOM 2284 C CA . LYS A 1 287 ? -20.533 5.981 50.232 1.00 65.31 287 LYS A CA 1
ATOM 2285 C C . LYS A 1 287 ? -20.157 5.464 51.621 1.00 65.31 287 LYS A C 1
ATOM 2287 O O . LYS A 1 287 ? -19.219 4.679 51.711 1.00 65.31 287 LYS A O 1
ATOM 2292 N N . SER A 1 288 ? -20.874 5.856 52.676 1.00 68.81 288 SER A N 1
ATOM 2293 C CA . SER A 1 288 ? -20.672 5.309 54.025 1.00 68.81 288 SER A CA 1
ATOM 2294 C C . SER A 1 288 ? -21.330 3.938 54.238 1.00 68.81 288 SER A C 1
ATOM 2296 O O . SER A 1 288 ? -21.066 3.303 55.257 1.00 68.81 288 SER A O 1
ATOM 2298 N N . ARG A 1 289 ? -22.131 3.451 53.274 1.00 70.81 289 ARG A N 1
ATOM 2299 C CA . ARG A 1 289 ? -22.788 2.130 53.287 1.00 70.81 289 ARG A CA 1
ATOM 2300 C C . ARG A 1 289 ? -22.418 1.272 52.059 1.00 70.81 289 ARG A C 1
ATOM 2302 O O . ARG A 1 289 ? -23.235 1.085 51.148 1.00 70.81 289 ARG A O 1
ATOM 2309 N N . PRO A 1 290 ? -21.175 0.752 51.989 1.00 67.06 290 PRO A N 1
ATOM 2310 C CA . PRO A 1 290 ? -20.680 -0.028 50.845 1.00 67.06 290 PRO A CA 1
ATOM 2311 C C . PRO A 1 290 ? -21.454 -1.339 50.600 1.00 67.06 290 PRO A C 1
ATOM 2313 O O . PRO A 1 290 ? -21.530 -1.825 49.470 1.00 67.06 290 PRO A O 1
ATOM 2316 N N . ASP A 1 291 ? -22.089 -1.874 51.638 1.00 72.88 291 ASP A N 1
ATOM 2317 C CA . ASP A 1 291 ? -22.976 -3.037 51.653 1.00 72.88 291 ASP A CA 1
ATOM 2318 C C . ASP A 1 291 ? -24.229 -2.859 50.773 1.00 72.88 291 ASP A C 1
ATOM 2320 O O . ASP A 1 291 ? -24.655 -3.792 50.081 1.00 72.88 291 ASP A O 1
ATOM 2324 N N . VAL A 1 292 ? -24.780 -1.644 50.708 1.00 65.44 292 VAL A N 1
ATOM 2325 C CA . VAL A 1 292 ? -25.930 -1.320 49.846 1.00 65.44 292 VAL A CA 1
ATOM 2326 C C . VAL A 1 292 ? -25.504 -1.227 48.378 1.00 65.44 292 VAL A C 1
ATOM 2328 O O . VAL A 1 292 ? -26.219 -1.704 47.491 1.00 65.44 292 VAL A O 1
ATOM 2331 N N . MET A 1 293 ? -24.312 -0.684 48.103 1.00 60.66 293 MET A N 1
ATOM 2332 C CA . MET A 1 293 ? -23.766 -0.626 46.744 1.00 60.66 293 MET A CA 1
ATOM 2333 C C . MET A 1 293 ? -23.440 -2.018 46.194 1.00 60.66 293 MET A C 1
ATOM 2335 O O . MET A 1 293 ? -23.803 -2.317 45.057 1.00 60.66 293 MET A O 1
ATOM 2339 N N . GLN A 1 294 ? -22.833 -2.906 46.988 1.00 65.25 294 GLN A N 1
ATOM 2340 C CA . GLN A 1 294 ? -22.529 -4.277 46.557 1.00 65.25 294 GLN A CA 1
ATOM 2341 C C . GLN A 1 294 ? -23.788 -5.083 46.206 1.00 65.25 294 GLN A C 1
ATOM 2343 O O . GLN A 1 294 ? -23.820 -5.749 45.166 1.00 65.25 294 GLN A O 1
ATOM 2348 N N . ARG A 1 295 ? -24.856 -4.981 47.014 1.00 67.31 295 ARG A N 1
ATOM 2349 C CA . ARG A 1 295 ? -26.136 -5.661 46.738 1.00 67.31 295 ARG A CA 1
ATOM 2350 C C . ARG A 1 295 ? -26.799 -5.154 45.456 1.00 67.31 295 ARG A C 1
ATOM 2352 O O . ARG A 1 295 ? -27.343 -5.952 44.693 1.00 67.31 295 ARG A O 1
ATOM 2359 N N . ARG A 1 296 ? -26.719 -3.848 45.181 1.00 62.09 296 ARG A N 1
ATOM 2360 C CA . ARG A 1 296 ? -27.302 -3.246 43.971 1.00 62.09 296 ARG A CA 1
ATOM 2361 C C . ARG A 1 296 ? -26.535 -3.646 42.707 1.00 62.09 296 ARG A C 1
ATOM 2363 O O . ARG A 1 296 ? -27.159 -4.022 41.719 1.00 62.09 296 ARG A O 1
ATOM 2370 N N . SER A 1 297 ? -25.204 -3.664 42.761 1.00 60.34 297 SER A N 1
ATOM 2371 C CA . SER A 1 297 ? -24.337 -4.129 41.666 1.00 60.34 297 SER A CA 1
ATOM 2372 C C . SER A 1 297 ? -24.583 -5.599 41.314 1.00 60.34 297 SER A C 1
ATOM 2374 O O . SER A 1 297 ? -24.668 -5.954 40.139 1.00 60.34 297 SER A O 1
ATOM 2376 N N . ALA A 1 298 ? -24.759 -6.455 42.326 1.00 62.25 298 ALA A N 1
ATOM 2377 C CA . ALA A 1 298 ? -25.083 -7.868 42.134 1.00 62.25 298 ALA A CA 1
ATOM 2378 C C . ALA A 1 298 ? -26.487 -8.078 41.534 1.00 62.25 298 ALA A C 1
ATOM 2380 O O . ALA A 1 298 ? -26.679 -8.977 40.717 1.00 62.25 298 ALA A O 1
ATOM 2381 N N . ALA A 1 299 ? -27.459 -7.233 41.894 1.00 62.69 299 ALA A N 1
ATOM 2382 C CA . ALA A 1 299 ? -28.814 -7.287 41.348 1.00 62.69 299 ALA A CA 1
ATOM 2383 C C . ALA A 1 299 ? -28.890 -6.824 39.882 1.00 62.69 299 ALA A C 1
ATOM 2385 O O . ALA A 1 299 ? -29.619 -7.424 39.094 1.00 62.69 299 ALA A O 1
ATOM 2386 N N . VAL A 1 300 ? -28.118 -5.801 39.497 1.00 57.97 300 VAL A N 1
ATOM 2387 C CA . VAL A 1 300 ? -28.031 -5.336 38.099 1.00 57.97 300 VAL A CA 1
ATOM 2388 C C . VAL A 1 300 ? -27.360 -6.391 37.218 1.00 57.97 300 VAL A C 1
ATOM 2390 O O . VAL A 1 300 ? -27.857 -6.688 36.138 1.00 57.97 300 VAL A O 1
ATOM 2393 N N . LYS A 1 301 ? -26.308 -7.047 37.719 1.00 53.88 301 LYS A N 1
ATOM 2394 C CA . LYS A 1 301 ? -25.589 -8.114 37.003 1.00 53.88 301 LYS A CA 1
ATOM 2395 C C . LYS A 1 301 ? -26.398 -9.409 36.826 1.00 53.88 301 LYS A C 1
ATOM 2397 O O . LYS A 1 301 ? -26.049 -10.229 35.992 1.00 53.88 301 LYS A O 1
ATOM 2402 N N . LYS A 1 302 ? -27.465 -9.604 37.610 1.00 54.31 302 LYS A N 1
ATOM 2403 C CA . LYS A 1 302 ? -28.429 -10.710 37.451 1.00 54.31 302 LYS A CA 1
ATOM 2404 C C . LYS A 1 302 ? -29.529 -10.418 36.422 1.00 54.31 302 LYS A C 1
ATOM 2406 O O . LYS A 1 302 ? -30.296 -11.322 36.111 1.00 54.31 302 LYS A O 1
ATOM 2411 N N . ARG A 1 303 ? -29.655 -9.168 35.964 1.00 47.03 303 ARG A N 1
ATOM 2412 C CA . ARG A 1 303 ? -30.690 -8.723 35.014 1.00 47.03 303 ARG A CA 1
ATOM 2413 C C . ARG A 1 303 ? -30.149 -8.401 33.616 1.00 47.03 303 ARG A C 1
ATOM 2415 O O . ARG A 1 303 ? -30.961 -8.199 32.720 1.00 47.03 303 ARG A O 1
ATOM 2422 N N . SER A 1 304 ? -28.827 -8.330 33.450 1.00 40.50 304 SER A N 1
ATOM 2423 C CA . SER A 1 304 ? -28.119 -8.243 32.162 1.00 40.50 304 SER A CA 1
ATOM 2424 C C . SER A 1 304 ? -27.679 -9.621 31.698 1.00 40.50 304 SER A C 1
ATOM 2426 O O . SER A 1 304 ? -27.800 -9.898 30.491 1.00 40.50 304 SER A O 1
#

Foldseek 3Di:
DDDDDDDDDDDDDDDDDDDDDDDDDDDDDPPVVVVVVVVVVVVVVVVCVVVVVVVVPPCPPLDPLPDPQLCLQCVVVLVVLVVLLVVVLVVLQCQCPDDPVLVVQLLVLQCLLPLVVSVPDRSNVVSVLLSVLSVLLSVLLSVVSSSVLVVVVVVVCVVPVVPPGSNDPPNVNSCVDPSVVLSVQLSQLSVQLVCCSRPNSDHLVRNLVSLVSNQPSLVVVLVPDDPSHPDVVSNVSSVVSNVSSVVSNVSSVVSNCVVVVVVVVVVVVVVVCCVVCVPDPVVVVCVVCVVVVVVVVVVVVVVD